Protein AF-A0A377E3L9-F1 (afdb_monomer)

Structure (mmCIF, N/CA/C/O backbone):
data_AF-A0A377E3L9-F1
#
_entry.id   AF-A0A377E3L9-F1
#
loop_
_atom_site.group_PDB
_atom_site.id
_atom_site.type_symbol
_atom_site.label_atom_id
_atom_site.label_alt_id
_atom_site.label_comp_id
_atom_site.label_asym_id
_atom_site.label_entity_id
_atom_site.label_seq_id
_atom_site.pdbx_PDB_ins_code
_atom_site.Cartn_x
_atom_site.Cartn_y
_atom_site.Cartn_z
_atom_site.occupancy
_atom_site.B_iso_or_equiv
_atom_site.auth_seq_id
_atom_site.auth_comp_id
_atom_site.auth_asym_id
_atom_site.auth_atom_id
_atom_site.pdbx_PDB_model_num
ATOM 1 N N . MET A 1 1 ? 18.366 -20.254 -15.399 1.00 35.84 1 MET A N 1
ATOM 2 C CA . MET A 1 1 ? 18.270 -19.195 -14.369 1.00 35.84 1 MET A CA 1
ATOM 3 C C . MET A 1 1 ? 19.672 -18.980 -13.821 1.00 35.84 1 MET A C 1
ATOM 5 O O . MET A 1 1 ? 20.260 -19.947 -13.353 1.00 35.84 1 MET A O 1
ATOM 9 N N . MET A 1 2 ? 20.270 -17.799 -13.996 1.00 36.31 2 MET A N 1
ATOM 10 C CA . MET A 1 2 ? 21.658 -17.574 -13.574 1.00 36.31 2 MET A CA 1
ATOM 11 C C . MET A 1 2 ? 21.748 -17.556 -12.054 1.00 36.31 2 MET A C 1
ATOM 13 O O . MET A 1 2 ? 21.141 -16.718 -11.394 1.00 36.31 2 MET A O 1
ATOM 17 N N . SER A 1 3 ? 22.501 -18.505 -11.503 1.00 38.19 3 SER A N 1
ATOM 18 C CA . SER A 1 3 ? 22.903 -18.483 -10.104 1.00 38.19 3 SER A CA 1
ATOM 19 C C . SER A 1 3 ? 23.986 -17.420 -9.948 1.00 38.19 3 SER A C 1
ATOM 21 O O . SER A 1 3 ? 25.167 -17.707 -10.140 1.00 38.19 3 SER A O 1
ATOM 23 N N . PHE A 1 4 ? 23.600 -16.184 -9.634 1.00 50.66 4 PHE A N 1
ATOM 24 C CA . PHE A 1 4 ? 24.574 -15.154 -9.283 1.00 50.66 4 PHE A CA 1
ATOM 25 C C . PHE A 1 4 ? 25.269 -15.554 -7.977 1.00 50.66 4 PHE A C 1
ATOM 27 O O . PHE A 1 4 ? 24.641 -15.661 -6.922 1.00 50.66 4 PHE A O 1
ATOM 34 N N . GLN A 1 5 ? 26.571 -15.830 -8.071 1.00 57.38 5 GLN A N 1
ATOM 35 C CA . GLN A 1 5 ? 27.429 -16.042 -6.909 1.00 57.38 5 GLN A CA 1
ATOM 36 C C . GLN A 1 5 ? 27.463 -14.774 -6.047 1.00 57.38 5 GLN A C 1
ATOM 38 O O . GLN A 1 5 ? 27.257 -13.665 -6.537 1.00 57.38 5 GLN A O 1
ATOM 43 N N . LYS A 1 6 ? 27.725 -14.938 -4.746 1.00 70.06 6 LYS A N 1
ATOM 44 C CA . LYS A 1 6 ? 27.927 -13.805 -3.836 1.00 70.06 6 LYS A CA 1
ATOM 45 C C . LYS A 1 6 ? 29.072 -12.930 -4.357 1.00 70.06 6 LYS A C 1
ATOM 47 O O . LYS A 1 6 ? 30.135 -13.445 -4.689 1.00 70.06 6 LYS A O 1
ATOM 52 N N . ILE A 1 7 ? 28.831 -11.624 -4.414 1.00 79.81 7 ILE A N 1
ATOM 53 C CA . ILE A 1 7 ? 29.784 -10.622 -4.893 1.00 79.81 7 ILE A CA 1
ATOM 54 C C . ILE A 1 7 ? 30.418 -9.950 -3.674 1.00 79.81 7 ILE A C 1
ATOM 56 O O . ILE A 1 7 ? 29.710 -9.400 -2.832 1.00 79.81 7 ILE A O 1
ATOM 60 N N . TYR A 1 8 ? 31.743 -10.005 -3.589 1.00 79.94 8 TYR A N 1
ATOM 61 C CA . TYR A 1 8 ? 32.545 -9.524 -2.462 1.00 79.94 8 TYR A CA 1
ATOM 62 C C . TYR A 1 8 ? 33.504 -8.390 -2.834 1.00 79.94 8 TYR A C 1
ATOM 64 O O . TYR A 1 8 ? 34.138 -7.823 -1.948 1.00 79.94 8 TYR A O 1
ATOM 72 N N . SER A 1 9 ? 33.636 -8.056 -4.121 1.00 82.56 9 SER A N 1
ATOM 73 C CA . SER A 1 9 ? 34.531 -6.990 -4.577 1.00 82.56 9 SER A CA 1
ATOM 74 C C . SER A 1 9 ? 33.977 -6.220 -5.782 1.00 82.56 9 SER A C 1
ATOM 76 O O . SER A 1 9 ? 33.175 -6.774 -6.548 1.00 82.56 9 SER A O 1
ATOM 78 N N . PRO A 1 10 ? 34.431 -4.969 -6.002 1.00 87.62 10 PRO A N 1
ATOM 79 C CA . PRO A 1 10 ? 34.101 -4.198 -7.202 1.00 87.62 10 PRO A CA 1
ATOM 80 C C . PRO A 1 10 ? 34.433 -4.944 -8.502 1.00 87.62 10 PRO A C 1
ATOM 82 O O . PRO A 1 10 ? 33.645 -4.923 -9.443 1.00 87.62 10 PRO A O 1
ATOM 85 N N . THR A 1 11 ? 35.545 -5.685 -8.545 1.00 86.50 11 THR A N 1
ATOM 86 C CA . THR A 1 11 ? 35.937 -6.504 -9.706 1.00 86.50 11 THR A CA 1
ATOM 87 C C . THR A 1 11 ? 34.954 -7.636 -9.988 1.00 86.50 11 THR A C 1
ATOM 89 O O . THR A 1 11 ? 34.580 -7.860 -11.138 1.00 86.50 11 THR A O 1
ATOM 92 N N . GLN A 1 12 ? 34.491 -8.344 -8.952 1.00 82.25 12 GLN A N 1
ATOM 93 C CA . GLN A 1 12 ? 33.486 -9.401 -9.116 1.00 82.25 12 GLN A CA 1
ATOM 94 C C . GLN A 1 12 ? 32.156 -8.832 -9.623 1.00 82.25 12 GLN A C 1
ATOM 96 O O . GLN A 1 12 ? 31.517 -9.434 -10.487 1.00 82.25 12 GLN A O 1
ATOM 101 N N . LEU A 1 13 ? 31.776 -7.651 -9.131 1.00 86.88 13 LEU A N 1
ATOM 102 C CA . LEU A 1 13 ? 30.584 -6.932 -9.569 1.00 86.88 13 LEU A CA 1
ATOM 103 C C . LEU A 1 13 ? 30.674 -6.527 -11.043 1.00 86.88 13 LEU A C 1
ATOM 105 O O . LEU A 1 13 ? 29.762 -6.813 -11.819 1.00 86.88 13 LEU A O 1
ATOM 109 N N . ALA A 1 14 ? 31.794 -5.920 -11.437 1.00 87.75 14 ALA A N 1
ATOM 110 C CA . ALA A 1 14 ? 32.051 -5.509 -12.810 1.00 87.75 14 ALA A CA 1
ATOM 111 C C . ALA A 1 14 ? 32.043 -6.700 -13.775 1.00 87.75 14 ALA A C 1
ATOM 113 O O . ALA A 1 14 ? 31.387 -6.643 -14.814 1.00 87.75 14 ALA A O 1
ATOM 114 N N . ASN A 1 15 ? 32.684 -7.812 -13.403 1.00 83.88 15 ASN A N 1
ATOM 115 C CA . ASN A 1 15 ? 32.686 -9.037 -14.201 1.00 83.88 15 ASN A CA 1
ATOM 116 C C . ASN A 1 15 ? 31.276 -9.622 -14.365 1.00 83.88 15 ASN A C 1
ATOM 118 O O . ASN A 1 15 ? 30.895 -9.988 -15.475 1.00 83.88 15 ASN A O 1
ATOM 122 N N . ALA A 1 16 ? 30.477 -9.668 -13.294 1.00 84.25 16 ALA A N 1
ATOM 123 C CA . ALA A 1 16 ? 29.099 -10.153 -13.363 1.00 84.25 16 ALA A CA 1
ATOM 124 C C . ALA A 1 16 ? 28.237 -9.293 -14.304 1.00 84.25 16 ALA A C 1
ATOM 126 O O . ALA A 1 16 ? 27.514 -9.821 -15.147 1.00 84.25 16 ALA A O 1
ATOM 127 N N . MET A 1 17 ? 28.351 -7.968 -14.211 1.00 89.75 17 MET A N 1
ATOM 128 C CA . MET A 1 17 ? 27.599 -7.044 -15.066 1.00 89.75 17 MET A CA 1
ATOM 129 C C . MET A 1 17 ? 28.078 -7.076 -16.524 1.00 89.75 17 MET A C 1
ATOM 131 O O . MET A 1 17 ? 27.259 -7.031 -17.442 1.00 89.75 17 MET A O 1
ATOM 135 N N . LYS A 1 18 ? 29.388 -7.231 -16.751 1.00 88.81 18 LYS A N 1
ATOM 136 C CA . LYS A 1 18 ? 29.979 -7.429 -18.081 1.00 88.81 18 LYS A CA 1
ATOM 137 C C . LYS A 1 18 ? 29.455 -8.700 -18.747 1.00 88.81 18 LYS A C 1
ATOM 139 O O . LYS A 1 18 ? 29.111 -8.663 -19.927 1.00 88.81 18 LYS A O 1
ATOM 144 N N . LEU A 1 19 ? 29.345 -9.797 -17.995 1.00 82.75 19 LEU A N 1
ATOM 145 C CA . LEU A 1 19 ? 28.779 -11.053 -18.491 1.00 82.75 19 LEU A CA 1
ATOM 146 C C . LEU A 1 19 ? 27.320 -10.882 -18.924 1.00 82.75 19 LEU A C 1
ATOM 148 O O . LEU A 1 19 ? 26.975 -11.288 -20.030 1.00 82.75 19 LEU A O 1
ATOM 152 N N . VAL A 1 20 ? 26.491 -10.220 -18.110 1.00 84.12 20 VAL A N 1
ATOM 153 C CA . VAL A 1 20 ? 25.088 -9.935 -18.466 1.00 84.12 20 VAL A CA 1
ATOM 154 C C . VAL A 1 20 ? 25.006 -9.079 -19.731 1.00 84.12 20 VAL A C 1
ATOM 156 O O . VAL A 1 20 ? 24.233 -9.386 -20.638 1.00 84.12 20 VAL A O 1
ATOM 159 N N . ARG A 1 21 ? 25.842 -8.038 -19.843 1.00 91.00 21 ARG A N 1
ATOM 160 C CA . ARG A 1 21 ? 25.909 -7.203 -21.051 1.00 91.00 21 ARG A CA 1
ATOM 161 C C . ARG A 1 21 ? 26.213 -8.042 -22.296 1.00 91.00 21 ARG A C 1
ATOM 163 O O . ARG A 1 21 ? 25.532 -7.902 -23.309 1.00 91.00 21 ARG A O 1
ATOM 170 N N . GLN A 1 22 ? 27.234 -8.897 -22.217 1.00 87.56 22 GLN A N 1
ATOM 171 C CA . GLN A 1 22 ? 27.666 -9.753 -23.325 1.00 87.56 22 GLN A CA 1
ATOM 172 C C . GLN A 1 22 ? 26.601 -10.786 -23.706 1.00 87.56 22 GLN A C 1
ATOM 174 O O . GLN A 1 22 ? 26.366 -11.001 -24.889 1.00 87.56 22 GLN A O 1
ATOM 179 N N . GLN A 1 23 ? 25.922 -11.382 -22.726 1.00 81.62 23 GLN A N 1
ATOM 180 C CA . GLN A 1 23 ? 24.845 -12.352 -22.957 1.00 81.62 23 GLN A CA 1
ATOM 181 C C . GLN A 1 23 ? 23.624 -11.726 -23.621 1.00 81.62 23 GLN A C 1
ATOM 183 O O . GLN A 1 23 ? 22.997 -12.356 -24.466 1.00 81.62 23 GLN A O 1
ATOM 188 N N . ASN A 1 24 ? 23.321 -10.474 -23.284 1.00 83.75 24 ASN A N 1
ATOM 189 C CA . ASN A 1 24 ? 22.256 -9.730 -23.942 1.00 83.75 24 ASN A CA 1
ATOM 190 C C . ASN A 1 24 ? 22.671 -9.233 -25.346 1.00 83.75 24 ASN A C 1
ATOM 192 O O . ASN A 1 24 ? 21.851 -8.629 -26.032 1.00 83.75 24 ASN A O 1
ATOM 196 N N . GLY A 1 25 ? 23.930 -9.434 -25.763 1.00 88.69 25 GLY A N 1
ATOM 197 C CA . GLY A 1 25 ? 24.450 -9.017 -27.068 1.00 88.69 25 GLY A CA 1
ATOM 198 C C . GLY A 1 25 ? 24.792 -7.528 -27.187 1.00 88.69 25 GLY A C 1
ATOM 199 O O . GLY A 1 25 ? 24.958 -7.037 -28.296 1.00 88.69 25 GLY A O 1
ATOM 200 N N . TRP A 1 26 ? 24.906 -6.796 -26.075 1.00 89.94 26 TRP A N 1
ATOM 201 C CA . TRP A 1 26 ? 25.112 -5.343 -26.098 1.00 89.94 26 TRP A CA 1
ATOM 202 C C . TRP A 1 26 ? 26.596 -5.000 -26.174 1.00 89.94 26 TRP A C 1
ATOM 204 O O . TRP A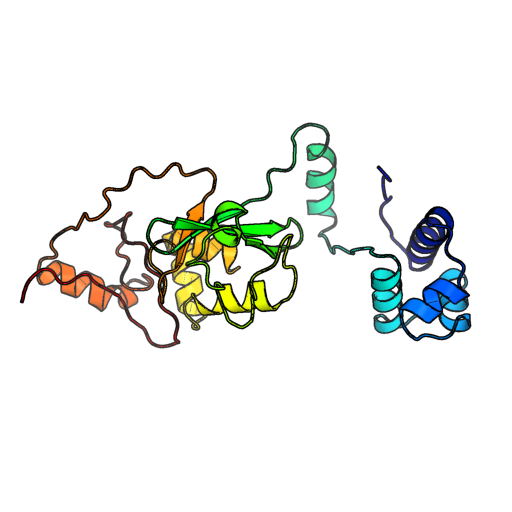 1 26 ? 27.408 -5.492 -25.386 1.00 89.94 26 TRP A O 1
ATOM 214 N N . THR A 1 27 ? 26.964 -4.065 -27.041 1.00 93.62 27 THR A N 1
ATOM 215 C CA . THR A 1 27 ? 28.278 -3.412 -27.011 1.00 93.62 27 THR A CA 1
ATOM 216 C C . THR A 1 27 ? 28.358 -2.389 -25.872 1.00 93.62 27 THR A C 1
ATOM 218 O O . THR A 1 27 ? 27.348 -1.907 -25.351 1.00 93.62 27 THR A O 1
ATOM 221 N N . GLN A 1 28 ? 29.577 -2.011 -25.471 1.00 94.06 28 GLN A N 1
ATOM 222 C CA . GLN A 1 28 ? 29.767 -0.948 -24.473 1.00 94.06 28 GLN A CA 1
ATOM 223 C C . GLN A 1 28 ? 29.187 0.394 -24.958 1.00 94.06 28 GLN A C 1
ATOM 225 O O . GLN A 1 28 ? 28.654 1.157 -24.158 1.00 94.06 28 GLN A O 1
ATOM 230 N N . SER A 1 29 ? 29.255 0.674 -26.262 1.00 93.75 29 SER A N 1
ATOM 231 C CA . SER A 1 29 ? 28.716 1.900 -26.862 1.00 93.75 29 SER A CA 1
ATOM 232 C C . SER A 1 29 ? 27.190 1.950 -26.824 1.00 93.75 29 SER A C 1
ATOM 234 O O . SER A 1 29 ? 26.622 2.979 -26.460 1.00 93.75 29 SER A O 1
ATOM 236 N N . GLU A 1 30 ? 26.517 0.846 -27.155 1.00 91.19 30 GLU A N 1
ATOM 237 C CA . GLU A 1 30 ? 25.051 0.754 -27.103 1.00 91.19 30 GLU A CA 1
ATOM 238 C C . GLU A 1 30 ? 24.535 0.909 -25.676 1.00 91.19 30 GLU A C 1
ATOM 240 O O . GLU A 1 30 ? 23.599 1.673 -25.428 1.00 91.19 30 GLU A O 1
ATOM 245 N N . LEU A 1 31 ? 25.202 0.254 -24.719 1.00 91.00 31 LEU A N 1
ATOM 246 C CA . LEU A 1 31 ? 24.849 0.373 -23.312 1.00 91.00 31 LEU A CA 1
ATOM 247 C C . LEU A 1 31 ? 25.033 1.811 -22.808 1.00 91.00 31 LEU A C 1
ATOM 249 O O . LEU A 1 31 ? 24.175 2.328 -22.098 1.00 91.00 31 LEU A O 1
ATOM 253 N N . ALA A 1 32 ? 26.118 2.478 -23.211 1.00 92.81 32 ALA A N 1
ATOM 254 C CA . ALA A 1 32 ? 26.414 3.856 -22.826 1.00 92.81 32 ALA A CA 1
ATOM 255 C C . ALA A 1 32 ? 25.385 4.845 -23.386 1.00 92.81 32 ALA A C 1
ATOM 257 O O . ALA A 1 32 ? 24.933 5.745 -22.673 1.00 92.81 32 ALA A O 1
ATOM 258 N N . LYS A 1 33 ? 24.949 4.626 -24.633 1.00 92.00 33 LYS A N 1
ATOM 259 C CA . LYS A 1 33 ? 23.931 5.442 -25.300 1.00 92.00 33 LYS A CA 1
ATOM 260 C C . LYS A 1 33 ? 22.563 5.338 -24.616 1.00 92.00 33 LYS A C 1
ATOM 262 O O . LYS A 1 33 ? 21.897 6.360 -24.484 1.00 92.00 33 LYS A O 1
ATOM 267 N N . LYS A 1 34 ? 22.173 4.153 -24.119 1.00 86.25 34 LYS A N 1
ATOM 268 C CA . LYS A 1 34 ? 20.878 3.922 -23.434 1.00 86.25 34 LYS A CA 1
ATOM 269 C C . LYS A 1 34 ? 20.686 4.803 -22.189 1.00 86.25 34 LYS A C 1
ATOM 271 O O . LYS A 1 34 ? 19.561 5.146 -21.854 1.00 86.25 34 LYS A O 1
ATOM 276 N N . ILE A 1 35 ? 21.777 5.173 -21.516 1.00 86.38 35 ILE A N 1
ATOM 277 C CA . ILE A 1 35 ? 21.776 5.930 -20.246 1.00 86.38 35 ILE A CA 1
ATOM 278 C C . ILE A 1 35 ? 22.529 7.264 -20.318 1.00 86.38 35 ILE A C 1
ATOM 280 O O . ILE A 1 35 ? 22.792 7.887 -19.287 1.00 86.38 35 ILE A O 1
ATOM 284 N N . GLY A 1 36 ? 22.885 7.713 -21.526 1.00 86.12 36 GLY A N 1
ATOM 285 C CA . GLY A 1 36 ? 23.507 9.019 -21.748 1.00 86.12 36 GLY A CA 1
ATOM 286 C C . GLY A 1 36 ? 24.866 9.199 -21.061 1.00 86.12 36 GLY A C 1
ATOM 287 O O . GLY A 1 36 ? 25.158 10.288 -20.571 1.00 86.12 36 GLY A O 1
ATOM 288 N N . ILE A 1 37 ? 25.693 8.149 -20.992 1.00 90.25 37 ILE A N 1
ATOM 289 C CA . ILE A 1 37 ? 27.079 8.239 -20.495 1.00 90.25 37 ILE A CA 1
ATOM 290 C C . ILE A 1 37 ? 28.084 7.968 -21.618 1.00 90.25 37 ILE A C 1
ATOM 292 O O . ILE A 1 37 ? 27.728 7.480 -22.688 1.00 90.25 37 ILE A O 1
ATOM 296 N N . LYS A 1 38 ? 29.362 8.296 -21.397 1.00 92.94 38 LYS A N 1
ATOM 297 C CA . LYS A 1 38 ? 30.426 8.015 -22.372 1.00 92.94 38 LYS A CA 1
ATOM 298 C C . LYS A 1 38 ? 30.744 6.515 -22.377 1.00 92.94 38 LYS A C 1
ATOM 300 O O . LYS A 1 38 ? 30.817 5.902 -21.315 1.00 92.94 38 LYS A O 1
ATOM 305 N N . GLN A 1 39 ? 31.028 5.932 -23.545 1.00 94.94 39 GLN A N 1
ATOM 306 C CA . GLN A 1 39 ? 31.475 4.530 -23.638 1.00 94.94 39 GLN A CA 1
ATOM 307 C C . GLN A 1 39 ? 32.732 4.269 -22.791 1.00 94.94 39 GLN A C 1
ATOM 309 O O . GLN A 1 39 ? 32.818 3.237 -22.126 1.00 94.94 39 GLN A O 1
ATOM 314 N N . ALA A 1 40 ? 33.648 5.242 -22.726 1.00 93.31 40 ALA A N 1
ATOM 315 C CA . ALA A 1 40 ? 34.832 5.183 -21.871 1.00 93.31 40 ALA A CA 1
ATOM 316 C C . ALA A 1 40 ? 34.488 4.956 -20.387 1.00 93.31 40 ALA A C 1
ATOM 318 O O . ALA A 1 40 ? 35.223 4.269 -19.688 1.00 93.31 40 ALA A O 1
ATOM 319 N N . THR A 1 41 ? 33.348 5.470 -19.911 1.00 92.12 41 THR A N 1
ATOM 320 C CA . THR A 1 41 ? 32.872 5.266 -18.537 1.00 92.12 41 THR A CA 1
ATOM 321 C C . THR A 1 41 ? 32.494 3.806 -18.278 1.00 92.12 41 THR A C 1
ATOM 323 O O . THR A 1 41 ? 32.818 3.273 -17.221 1.00 92.12 41 THR A O 1
ATOM 326 N N . ILE A 1 42 ? 31.867 3.136 -19.251 1.00 93.38 42 ILE A N 1
ATOM 327 C CA . ILE A 1 42 ? 31.533 1.706 -19.152 1.00 93.38 42 ILE A CA 1
ATOM 328 C C . ILE A 1 42 ? 32.794 0.853 -19.237 1.00 93.38 42 ILE A C 1
ATOM 330 O O . ILE A 1 42 ? 32.973 -0.050 -18.428 1.00 93.38 42 ILE A O 1
ATOM 334 N N . SER A 1 43 ? 33.699 1.174 -20.164 1.00 94.44 43 SER A N 1
ATOM 335 C CA . SER A 1 43 ? 34.991 0.491 -20.260 1.00 94.44 43 SER A CA 1
ATOM 336 C C . SER A 1 43 ? 35.803 0.623 -18.967 1.00 94.44 43 SER A C 1
ATOM 338 O O . SER A 1 43 ? 36.373 -0.358 -18.492 1.00 94.44 43 SER A O 1
ATOM 340 N N . ASN A 1 44 ? 35.815 1.810 -18.353 1.00 92.94 44 ASN A N 1
ATOM 341 C CA . ASN A 1 44 ? 36.509 2.023 -17.089 1.00 92.94 44 ASN A CA 1
ATOM 342 C C . ASN A 1 44 ? 35.871 1.229 -15.945 1.00 92.94 44 ASN A C 1
ATOM 344 O O . ASN A 1 44 ? 36.596 0.604 -15.186 1.00 92.94 44 ASN A O 1
ATOM 348 N N . PHE A 1 45 ? 34.540 1.189 -15.849 1.00 93.88 45 PHE A N 1
ATOM 349 C CA . PHE A 1 45 ? 33.864 0.335 -14.870 1.00 93.88 45 PHE A CA 1
ATOM 350 C C . PHE A 1 45 ? 34.205 -1.151 -15.071 1.00 93.88 45 PHE A C 1
ATOM 352 O O . PHE A 1 45 ? 34.482 -1.852 -14.105 1.00 93.88 45 PHE A O 1
ATOM 359 N N . GLU A 1 46 ? 34.224 -1.636 -16.315 1.00 91.12 46 GLU A N 1
ATOM 360 C CA . GLU A 1 46 ? 34.484 -3.050 -16.613 1.00 91.12 46 GLU A CA 1
ATOM 361 C C . GLU A 1 46 ? 35.928 -3.495 -16.366 1.00 91.12 46 GLU A C 1
ATOM 363 O O . GLU A 1 46 ? 36.149 -4.679 -16.121 1.00 91.12 46 GLU A O 1
ATOM 368 N N . ASN A 1 47 ? 36.899 -2.584 -16.461 1.00 90.31 47 ASN A N 1
ATOM 369 C CA . ASN A 1 47 ? 38.320 -2.918 -16.341 1.00 90.31 47 ASN A CA 1
ATOM 370 C C . ASN A 1 47 ? 38.949 -2.424 -15.025 1.00 90.31 47 ASN A C 1
ATOM 372 O O . ASN A 1 47 ? 39.823 -3.097 -14.494 1.00 90.31 47 ASN A O 1
ATOM 376 N N . ASN A 1 48 ? 38.493 -1.287 -14.485 1.00 92.44 48 ASN A N 1
ATOM 377 C CA . ASN A 1 48 ? 39.029 -0.619 -13.289 1.00 92.44 48 ASN A CA 1
ATOM 378 C C . ASN A 1 48 ? 37.893 -0.092 -12.371 1.00 92.44 48 ASN A C 1
ATOM 380 O O . ASN A 1 48 ? 37.718 1.124 -12.218 1.00 92.44 48 ASN A O 1
ATOM 384 N N . PRO A 1 49 ? 37.086 -0.978 -11.759 1.00 91.50 49 PRO A N 1
ATOM 385 C CA . PRO A 1 49 ? 35.860 -0.581 -11.065 1.00 91.50 49 PRO A CA 1
ATOM 386 C C . PRO A 1 49 ? 36.064 0.174 -9.746 1.00 91.50 49 PRO A C 1
ATOM 388 O O . PRO A 1 49 ? 35.120 0.832 -9.309 1.00 91.50 49 PRO A O 1
ATOM 391 N N . ASP A 1 50 ? 37.247 0.116 -9.128 1.00 90.88 50 ASP A N 1
ATOM 392 C CA . ASP A 1 50 ? 37.484 0.562 -7.742 1.00 90.88 50 ASP A CA 1
ATOM 393 C C . ASP A 1 50 ? 37.129 2.032 -7.479 1.00 90.88 50 ASP A C 1
ATOM 395 O O . ASP A 1 50 ? 36.673 2.376 -6.393 1.00 90.88 50 ASP A O 1
ATOM 399 N N . ASN A 1 51 ? 37.265 2.890 -8.494 1.00 88.38 51 ASN A N 1
ATOM 400 C CA . ASN A 1 51 ? 36.981 4.326 -8.392 1.00 88.38 51 ASN A CA 1
ATOM 401 C C . ASN A 1 51 ? 35.649 4.732 -9.051 1.00 88.38 51 ASN A C 1
ATOM 403 O O . ASN A 1 51 ? 35.412 5.912 -9.321 1.00 88.38 51 ASN A O 1
ATOM 407 N N . THR A 1 52 ? 34.773 3.774 -9.367 1.00 91.38 52 THR A N 1
ATOM 408 C CA . THR A 1 52 ? 33.488 4.080 -10.009 1.00 91.38 52 THR A CA 1
ATOM 409 C C . THR A 1 52 ? 32.516 4.707 -9.015 1.00 91.38 52 THR A C 1
ATOM 411 O O . THR A 1 52 ? 32.263 4.170 -7.940 1.00 91.38 52 THR A O 1
ATOM 414 N N . THR A 1 53 ? 31.901 5.829 -9.394 1.00 91.94 53 THR A N 1
ATOM 415 C CA . THR A 1 53 ? 30.872 6.462 -8.561 1.00 91.94 53 THR A CA 1
ATOM 416 C C . THR A 1 53 ? 29.610 5.600 -8.488 1.00 91.94 53 THR A C 1
ATOM 418 O O . THR A 1 53 ? 29.189 5.014 -9.488 1.00 91.94 53 THR A O 1
ATOM 421 N N . LEU A 1 54 ? 28.940 5.587 -7.329 1.00 90.81 54 LEU A N 1
ATOM 422 C CA . LEU A 1 54 ? 27.665 4.876 -7.155 1.00 90.81 54 LEU A CA 1
ATOM 423 C C . LEU A 1 54 ? 26.618 5.304 -8.193 1.00 90.81 54 LEU A C 1
ATOM 425 O O . LEU A 1 54 ? 25.886 4.467 -8.712 1.00 90.81 54 LEU A O 1
ATOM 429 N N . THR A 1 55 ? 26.594 6.585 -8.566 1.00 89.81 55 THR A N 1
ATOM 430 C CA . THR A 1 55 ? 25.721 7.105 -9.628 1.00 89.81 55 THR A CA 1
ATOM 431 C C . THR A 1 55 ? 25.954 6.397 -10.959 1.00 89.81 55 THR A C 1
ATOM 433 O O . THR A 1 55 ? 25.003 6.008 -11.632 1.00 89.81 55 THR A O 1
ATOM 436 N N . THR A 1 56 ? 27.216 6.217 -11.351 1.00 91.38 56 THR A N 1
ATOM 437 C CA . THR A 1 56 ? 27.573 5.513 -12.589 1.00 91.38 56 THR A CA 1
ATOM 438 C C . THR A 1 56 ? 27.175 4.047 -12.500 1.00 91.38 56 THR A C 1
ATOM 440 O O . THR A 1 56 ? 26.556 3.523 -13.421 1.00 91.38 56 THR A O 1
ATOM 443 N N . PHE A 1 57 ? 27.459 3.411 -11.366 1.00 93.25 57 PHE A N 1
ATOM 444 C CA . PHE A 1 57 ? 27.077 2.030 -11.107 1.00 93.25 57 PHE A CA 1
ATOM 445 C C . PHE A 1 57 ? 25.560 1.802 -11.243 1.00 93.25 57 PHE A C 1
ATOM 447 O O . PHE A 1 57 ? 25.143 0.925 -12.000 1.00 93.25 57 PHE A O 1
ATOM 454 N N . PHE A 1 58 ? 24.725 2.623 -10.597 1.00 91.38 58 PHE A N 1
ATOM 455 C CA . PHE A 1 58 ? 23.266 2.495 -10.688 1.00 91.38 58 PHE A CA 1
ATOM 456 C C . PHE A 1 58 ? 22.726 2.768 -12.092 1.00 91.38 58 PHE A C 1
ATOM 458 O O . PHE A 1 58 ? 21.796 2.091 -12.525 1.00 91.38 58 PHE A O 1
ATOM 465 N N . LYS A 1 59 ? 23.334 3.695 -12.843 1.00 89.31 59 LYS A N 1
ATOM 466 C CA . LYS A 1 59 ? 22.982 3.896 -14.254 1.00 89.31 59 LYS A CA 1
ATOM 467 C C . LYS A 1 59 ? 23.268 2.642 -15.084 1.00 89.31 59 LYS A C 1
ATOM 469 O O . LYS A 1 59 ? 22.428 2.250 -15.886 1.00 89.31 59 LYS A O 1
ATOM 474 N N . ILE A 1 60 ? 24.415 1.988 -14.880 1.00 90.88 60 ILE A N 1
ATOM 475 C CA . ILE A 1 60 ? 24.760 0.749 -15.597 1.00 90.88 60 ILE A CA 1
ATOM 476 C C . ILE A 1 60 ? 23.830 -0.405 -15.178 1.00 90.88 60 ILE A C 1
ATOM 478 O O . ILE A 1 60 ? 23.397 -1.180 -16.027 1.00 90.88 60 ILE A O 1
ATOM 482 N N . LEU A 1 61 ? 23.461 -0.511 -13.896 1.00 90.75 61 LEU A N 1
ATOM 483 C CA . LEU A 1 61 ? 22.436 -1.466 -13.452 1.00 90.75 61 LEU A CA 1
ATOM 484 C C . LEU A 1 61 ? 21.104 -1.242 -14.180 1.00 90.75 61 LEU A C 1
ATOM 486 O O . LEU A 1 61 ? 20.528 -2.190 -14.707 1.00 90.75 61 LEU A O 1
ATOM 490 N N . GLN A 1 62 ? 20.649 0.011 -14.256 1.00 84.44 62 GLN A N 1
ATOM 491 C CA . GLN A 1 62 ? 19.405 0.377 -14.929 1.00 84.44 62 GLN A CA 1
ATOM 492 C C . GLN A 1 62 ? 19.444 0.055 -16.429 1.00 84.44 62 GLN A C 1
ATOM 494 O O . GLN A 1 62 ? 18.467 -0.463 -16.966 1.00 84.44 62 GLN A O 1
ATOM 499 N N . SER A 1 63 ? 20.560 0.325 -17.117 1.00 86.19 63 SER A N 1
ATOM 500 C CA . SER A 1 63 ? 20.674 0.043 -18.553 1.00 86.19 63 SER A CA 1
ATOM 501 C C . SER A 1 63 ? 20.648 -1.452 -18.867 1.00 86.19 63 SER A C 1
ATOM 503 O O . SER A 1 63 ? 20.095 -1.843 -19.900 1.00 86.19 63 SER A O 1
ATOM 505 N N . LEU A 1 64 ? 21.194 -2.266 -17.961 1.00 86.06 64 LEU A N 1
ATOM 506 C CA . LEU A 1 64 ? 21.185 -3.726 -18.021 1.00 86.06 64 LEU A CA 1
ATOM 507 C C . LEU A 1 64 ? 19.901 -4.363 -17.475 1.00 86.06 64 LEU A C 1
ATOM 509 O O . LEU A 1 64 ? 19.806 -5.587 -17.482 1.00 86.06 64 LEU A O 1
ATOM 513 N N . GLU A 1 65 ? 18.940 -3.563 -17.001 1.00 83.06 65 GLU A N 1
ATOM 514 C CA . GLU A 1 65 ? 17.699 -4.045 -16.371 1.00 83.06 65 GLU A CA 1
ATOM 515 C C . GLU A 1 65 ? 17.974 -4.980 -15.176 1.00 83.06 65 GLU A C 1
ATOM 517 O O . GLU A 1 65 ? 17.226 -5.910 -14.877 1.00 83.06 65 GLU A O 1
ATOM 522 N N . LEU A 1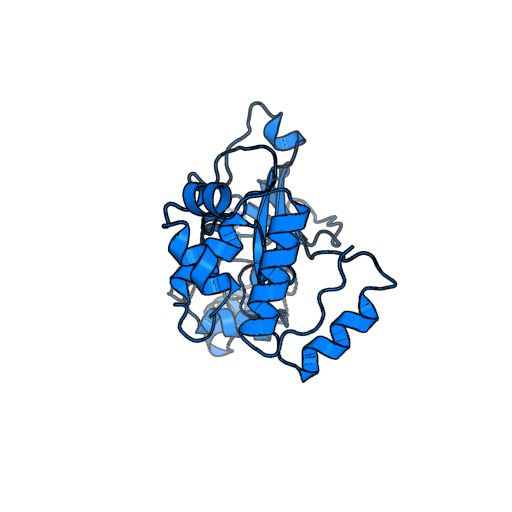 66 ? 19.075 -4.713 -14.466 1.00 81.56 66 LEU A N 1
ATOM 523 C CA . LEU A 1 66 ? 19.501 -5.447 -13.282 1.00 81.56 66 LEU A CA 1
ATOM 524 C C . LEU A 1 66 ? 19.046 -4.733 -12.008 1.00 81.56 66 LEU A C 1
ATOM 526 O O . LEU A 1 66 ? 19.175 -3.519 -11.861 1.00 81.56 66 LEU A O 1
ATOM 530 N N . SER A 1 67 ? 18.584 -5.515 -11.035 1.00 75.94 67 SER A N 1
ATOM 531 C CA . SER A 1 67 ? 18.260 -5.038 -9.689 1.00 75.94 67 SER A CA 1
ATOM 532 C C . SER A 1 67 ? 19.294 -5.523 -8.675 1.00 75.94 6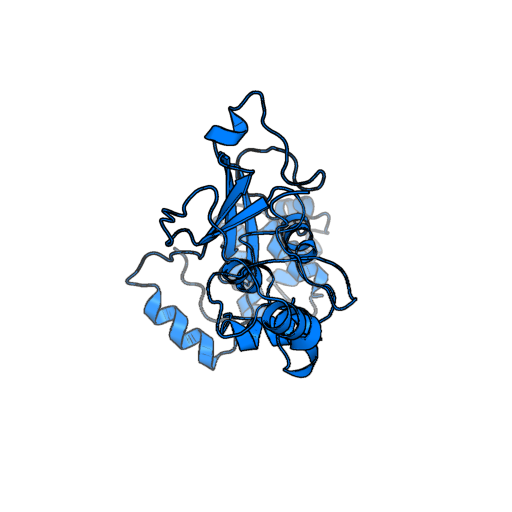7 SER A C 1
ATOM 534 O O . SER A 1 67 ? 19.653 -6.701 -8.680 1.00 75.94 67 SER A O 1
ATOM 536 N N . MET A 1 68 ? 19.709 -4.654 -7.753 1.00 80.25 68 MET A N 1
ATOM 537 C CA . MET A 1 68 ? 20.546 -5.025 -6.609 1.00 80.25 68 MET A CA 1
ATOM 538 C C . MET A 1 68 ? 19.703 -5.077 -5.332 1.00 80.25 68 MET A C 1
ATOM 540 O O . MET A 1 68 ? 18.821 -4.249 -5.126 1.00 80.25 68 MET A O 1
ATOM 544 N N . THR A 1 69 ? 19.975 -6.044 -4.456 1.00 71.81 69 THR A N 1
ATOM 545 C CA . THR A 1 69 ? 19.386 -6.115 -3.110 1.00 71.81 69 THR A CA 1
ATOM 546 C C . THR A 1 69 ? 20.507 -6.199 -2.083 1.00 71.81 69 THR A C 1
ATOM 548 O O . THR A 1 69 ? 21.404 -7.027 -2.223 1.00 71.81 69 THR A O 1
ATOM 551 N N . LEU A 1 70 ? 20.445 -5.369 -1.042 1.00 75.06 70 LEU A N 1
ATOM 552 C CA . LEU A 1 70 ? 21.333 -5.475 0.112 1.00 75.06 70 LEU A CA 1
ATOM 553 C C . LEU A 1 70 ? 20.682 -6.389 1.150 1.00 75.06 70 LEU A C 1
ATOM 555 O O . LEU A 1 70 ? 19.530 -6.187 1.533 1.00 75.06 70 LEU A O 1
ATOM 559 N N . CYS A 1 71 ? 21.409 -7.413 1.590 1.00 59.66 71 CYS A N 1
ATOM 560 C CA . CYS A 1 71 ? 20.945 -8.336 2.616 1.00 59.66 71 CYS A CA 1
ATOM 561 C C . CYS A 1 71 ? 21.993 -8.506 3.714 1.00 59.66 71 CYS A C 1
ATOM 563 O O . CYS A 1 71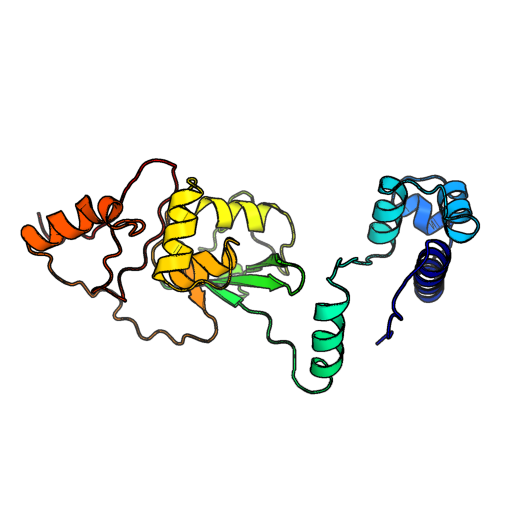 ? 23.195 -8.516 3.457 1.00 59.66 71 CYS A O 1
ATOM 565 N N . ASP A 1 72 ? 21.518 -8.706 4.941 1.00 70.38 72 ASP A N 1
ATOM 566 C CA . ASP A 1 72 ? 22.350 -9.223 6.023 1.00 70.38 72 ASP A CA 1
ATOM 567 C C . ASP A 1 72 ? 22.864 -10.618 5.626 1.00 70.38 72 ASP A C 1
ATOM 569 O O . ASP A 1 72 ? 22.072 -11.527 5.344 1.00 70.38 72 ASP A O 1
ATOM 573 N N . ALA A 1 73 ? 24.190 -10.791 5.601 1.00 59.91 73 ALA A N 1
ATOM 574 C CA . ALA A 1 73 ? 24.851 -12.022 5.172 1.00 59.91 73 ALA A CA 1
ATOM 575 C C . ALA A 1 73 ? 24.382 -13.265 5.955 1.00 59.91 73 ALA A C 1
ATOM 577 O O . ALA A 1 73 ? 24.310 -14.355 5.377 1.00 59.91 73 ALA A O 1
ATOM 578 N N . LYS A 1 74 ? 24.004 -13.105 7.233 1.00 56.91 74 LYS A N 1
ATOM 579 C CA . LYS A 1 74 ? 23.481 -14.184 8.085 1.00 56.91 74 LYS A CA 1
ATOM 580 C C . LYS A 1 74 ? 22.028 -14.530 7.738 1.00 56.91 74 LYS A C 1
ATOM 582 O O . LYS A 1 74 ? 21.664 -15.701 7.746 1.00 56.91 74 LYS A O 1
ATOM 587 N N . LYS A 1 75 ? 21.207 -13.543 7.353 1.00 56.59 75 LYS A N 1
ATOM 588 C CA . LYS A 1 75 ? 19.804 -13.757 6.928 1.00 56.59 75 LYS A CA 1
ATOM 589 C C . LYS A 1 75 ? 19.684 -14.258 5.480 1.00 56.59 75 LYS A C 1
ATOM 591 O O . LYS A 1 75 ? 18.727 -14.956 5.152 1.00 56.59 75 LYS A O 1
ATOM 596 N N . CYS A 1 76 ? 20.652 -13.943 4.616 1.00 48.47 76 CYS A N 1
ATOM 597 C CA . CYS A 1 76 ? 20.618 -14.281 3.187 1.00 48.47 76 CYS A CA 1
ATOM 598 C C . CYS A 1 76 ? 20.785 -15.797 2.920 1.00 48.47 76 CYS A C 1
ATOM 600 O O . CYS A 1 76 ? 20.127 -16.349 2.038 1.00 48.47 76 CYS A O 1
ATOM 602 N N . LEU A 1 77 ? 21.584 -16.502 3.733 1.00 44.81 77 LEU A N 1
ATOM 603 C CA . LEU A 1 77 ? 21.778 -17.962 3.647 1.00 44.81 77 LEU A CA 1
ATOM 604 C C . LEU A 1 77 ? 20.491 -18.764 3.923 1.00 44.81 77 LEU A C 1
ATOM 606 O O . LEU A 1 77 ? 20.261 -19.791 3.289 1.00 44.81 77 LEU A O 1
ATOM 610 N N . ALA A 1 78 ? 19.609 -18.264 4.792 1.00 42.59 78 ALA A N 1
ATOM 611 C CA . ALA A 1 78 ? 18.324 -18.904 5.082 1.00 42.59 78 ALA A CA 1
ATOM 612 C C . ALA A 1 78 ? 17.300 -18.779 3.931 1.00 42.59 78 ALA A C 1
ATOM 614 O O . ALA A 1 78 ? 16.340 -19.549 3.875 1.00 42.59 78 ALA A O 1
ATOM 615 N N . ARG A 1 79 ? 17.495 -17.830 2.998 1.00 42.25 79 ARG A N 1
ATOM 616 C CA . ARG A 1 79 ? 16.609 -17.603 1.837 1.00 42.25 79 ARG A CA 1
ATOM 617 C C . ARG A 1 79 ? 16.982 -18.452 0.618 1.00 42.25 79 ARG A C 1
ATOM 619 O O . ARG A 1 79 ? 16.074 -18.935 -0.049 1.00 42.25 79 ARG A O 1
ATOM 626 N N . ILE A 1 80 ? 18.272 -18.698 0.368 1.00 43.69 80 ILE A N 1
ATOM 627 C CA . ILE A 1 80 ? 18.747 -19.437 -0.824 1.00 43.69 80 ILE A CA 1
ATOM 628 C C . ILE A 1 80 ? 18.329 -20.920 -0.792 1.00 43.69 80 ILE A C 1
ATOM 630 O O . ILE A 1 80 ? 17.958 -21.484 -1.819 1.00 43.69 80 ILE A O 1
ATOM 634 N N . ASN A 1 81 ? 18.289 -21.545 0.389 1.00 36.97 81 ASN A N 1
ATOM 635 C CA . ASN A 1 81 ? 17.894 -22.955 0.516 1.00 36.97 81 ASN A CA 1
ATOM 636 C C . ASN A 1 81 ? 16.367 -23.184 0.500 1.00 36.97 81 ASN A C 1
ATOM 638 O O . ASN A 1 81 ? 15.928 -24.322 0.364 1.00 36.97 81 ASN A O 1
ATOM 642 N N . ARG A 1 82 ? 15.540 -22.130 0.610 1.00 40.50 82 ARG A N 1
ATOM 643 C CA . ARG A 1 82 ? 14.066 -22.239 0.544 1.00 40.50 82 ARG A CA 1
ATOM 644 C C . ARG A 1 82 ? 13.500 -22.079 -0.870 1.00 40.50 82 ARG A C 1
ATOM 646 O O . ARG A 1 82 ? 12.393 -22.537 -1.131 1.00 40.50 82 ARG A O 1
ATOM 653 N N . THR A 1 83 ? 14.256 -21.489 -1.794 1.00 39.56 83 THR A N 1
ATOM 654 C CA . THR A 1 83 ? 13.810 -21.197 -3.169 1.00 39.56 83 THR A CA 1
ATOM 655 C C . THR A 1 83 ? 13.769 -22.402 -4.115 1.00 39.56 83 THR A C 1
ATOM 657 O O . THR A 1 83 ? 13.303 -22.258 -5.238 1.00 39.56 83 THR A O 1
ATOM 660 N N . ALA A 1 84 ? 14.200 -23.594 -3.689 1.00 39.16 84 ALA A N 1
ATOM 661 C CA . ALA A 1 84 ? 14.187 -24.786 -4.544 1.00 39.16 84 ALA A CA 1
ATOM 662 C C . ALA A 1 84 ? 12.877 -25.604 -4.498 1.00 39.16 84 ALA A C 1
ATOM 664 O O . ALA A 1 84 ? 12.737 -26.533 -5.289 1.00 39.16 84 ALA A O 1
ATOM 665 N N . LYS A 1 85 ? 11.925 -25.314 -3.591 1.00 33.50 85 LYS A N 1
ATOM 666 C CA . LYS A 1 85 ? 10.747 -26.192 -3.393 1.00 33.50 85 LYS A CA 1
ATOM 667 C C . LYS A 1 85 ? 9.379 -25.540 -3.163 1.00 33.50 85 LYS A C 1
ATOM 669 O O . LYS A 1 85 ? 8.428 -26.269 -2.907 1.00 33.50 85 LYS A O 1
ATOM 674 N N . SER A 1 86 ? 9.212 -24.227 -3.297 1.00 34.69 86 SER A N 1
ATOM 675 C CA . SER A 1 86 ? 7.859 -23.654 -3.312 1.00 34.69 86 SER A CA 1
ATOM 676 C C . SER A 1 86 ? 7.828 -22.379 -4.140 1.00 34.69 86 SER A C 1
ATOM 678 O O . SER A 1 86 ? 8.697 -21.522 -3.971 1.00 34.69 86 SER A O 1
ATOM 680 N N . GLY A 1 87 ? 6.870 -22.277 -5.066 1.00 37.56 87 GLY A N 1
ATOM 681 C CA . GLY A 1 87 ? 6.637 -21.064 -5.843 1.00 37.56 87 GLY A CA 1
ATOM 682 C C . GLY A 1 87 ? 6.524 -19.871 -4.900 1.00 37.56 87 GLY A C 1
ATOM 683 O O . GLY A 1 87 ? 5.825 -19.937 -3.891 1.00 37.56 87 GLY A O 1
ATOM 684 N N . VAL A 1 88 ? 7.271 -18.804 -5.176 1.00 42.59 88 VAL A N 1
ATOM 685 C CA . VAL A 1 88 ? 7.256 -17.606 -4.334 1.00 42.59 88 VAL A CA 1
ATOM 686 C C . VAL A 1 88 ? 5.878 -16.961 -4.465 1.00 42.59 88 VAL A C 1
ATOM 688 O O . VAL A 1 88 ? 5.621 -16.226 -5.415 1.00 42.59 88 VAL A O 1
ATOM 691 N N . VAL A 1 89 ? 4.990 -17.252 -3.515 1.00 54.91 89 VAL A N 1
ATOM 692 C CA . VAL A 1 89 ? 3.739 -16.517 -3.337 1.00 54.91 89 VAL A CA 1
ATOM 693 C C . VAL A 1 89 ? 4.133 -15.131 -2.843 1.00 54.91 89 VAL A C 1
ATOM 695 O O . VAL A 1 89 ? 4.585 -14.957 -1.710 1.00 54.91 89 VAL A O 1
ATOM 698 N N . MET A 1 90 ? 4.068 -14.148 -3.738 1.00 69.88 90 MET A N 1
ATOM 699 C CA . MET A 1 90 ? 4.240 -12.752 -3.356 1.00 69.88 90 MET A CA 1
ATOM 700 C C . MET A 1 90 ? 2.967 -12.305 -2.639 1.00 69.88 90 MET A C 1
ATOM 702 O O . MET A 1 90 ? 1.883 -12.542 -3.170 1.00 69.88 90 MET A O 1
ATOM 706 N N . PRO A 1 91 ? 3.069 -11.682 -1.454 1.00 83.94 91 PRO A N 1
ATOM 707 C CA . PRO A 1 91 ? 1.893 -11.245 -0.725 1.00 83.94 91 PRO A CA 1
ATOM 708 C C . PRO A 1 91 ? 1.169 -10.153 -1.517 1.00 83.94 91 PRO A C 1
ATOM 710 O O . PRO A 1 91 ? 1.787 -9.190 -1.993 1.00 83.94 91 PRO A O 1
ATOM 713 N N . LYS A 1 92 ? -0.146 -10.322 -1.642 1.00 93.56 92 LYS A N 1
ATOM 714 C CA . LYS A 1 92 ? -1.032 -9.451 -2.406 1.00 93.56 92 LYS A CA 1
ATOM 715 C C . LYS A 1 92 ? -2.203 -8.978 -1.558 1.00 93.56 92 LYS A C 1
ATOM 717 O O . LYS A 1 92 ? -2.755 -9.741 -0.770 1.00 93.56 92 LYS A O 1
ATOM 722 N N . LEU A 1 93 ? -2.593 -7.734 -1.797 1.00 94.62 93 LEU A N 1
ATOM 723 C CA . LEU A 1 93 ? -3.853 -7.159 -1.357 1.00 94.62 93 LEU A CA 1
ATOM 724 C C . LEU A 1 93 ? -4.717 -6.910 -2.586 1.00 94.62 93 LEU A C 1
ATOM 726 O O . LEU A 1 93 ? -4.351 -6.132 -3.470 1.00 94.62 93 LEU A O 1
ATOM 730 N N . VAL A 1 94 ? -5.867 -7.569 -2.636 1.00 95.50 94 VAL A N 1
ATOM 731 C CA . VAL A 1 94 ? -6.897 -7.304 -3.631 1.00 95.50 94 VAL A CA 1
ATOM 732 C C . VAL A 1 94 ? -7.528 -5.960 -3.301 1.00 95.50 94 VAL A C 1
ATOM 734 O O . VAL A 1 94 ? -7.949 -5.706 -2.172 1.00 95.50 94 VAL A O 1
ATOM 737 N N . THR A 1 95 ? -7.564 -5.083 -4.296 1.00 95.62 95 THR A N 1
ATOM 738 C CA . THR A 1 95 ? -8.107 -3.737 -4.176 1.00 95.62 95 THR A CA 1
ATOM 739 C C . THR A 1 95 ? -9.490 -3.688 -4.793 1.00 95.62 95 THR A C 1
ATOM 741 O O . THR A 1 95 ? -9.672 -3.948 -5.987 1.00 95.62 95 THR A O 1
ATOM 744 N N . TRP A 1 96 ? -10.453 -3.313 -3.969 1.00 92.69 96 TRP A N 1
ATOM 745 C CA . TRP A 1 96 ? -11.854 -3.172 -4.311 1.00 92.69 96 TRP A CA 1
ATOM 746 C C . TRP A 1 96 ? -12.249 -1.705 -4.287 1.00 92.69 96 TRP A C 1
ATOM 748 O O . TRP A 1 96 ? -11.685 -0.902 -3.542 1.00 92.69 96 TRP A O 1
ATOM 758 N N . MET A 1 97 ? -13.229 -1.368 -5.116 1.00 90.62 97 MET A N 1
ATOM 759 C CA . MET A 1 97 ? -13.928 -0.100 -5.042 1.00 90.62 97 MET A CA 1
ATOM 760 C C . MET A 1 97 ? -15.420 -0.360 -4.982 1.00 90.62 97 MET A C 1
ATOM 762 O O . MET A 1 97 ? -16.015 -0.832 -5.955 1.00 90.62 97 MET A O 1
ATOM 766 N N . ASN A 1 98 ? -16.008 -0.094 -3.814 1.00 83.88 98 ASN A N 1
ATOM 767 C CA . ASN A 1 98 ? -17.292 -0.676 -3.429 1.00 83.88 98 ASN A CA 1
ATOM 768 C C . ASN A 1 98 ? -17.232 -2.210 -3.601 1.00 83.88 98 ASN A C 1
ATOM 770 O O . ASN A 1 98 ? -16.378 -2.868 -3.017 1.00 83.88 98 ASN A O 1
ATOM 774 N N . ASN A 1 99 ? -18.071 -2.781 -4.468 1.00 84.00 99 ASN A N 1
ATOM 775 C CA . ASN A 1 99 ? -18.143 -4.221 -4.728 1.00 84.00 99 ASN A CA 1
ATOM 776 C C . ASN A 1 99 ? -17.450 -4.653 -6.035 1.00 84.00 99 ASN A C 1
ATOM 778 O O . ASN A 1 99 ? -17.674 -5.765 -6.507 1.00 84.00 99 ASN A O 1
ATOM 782 N N . GLN A 1 100 ? -16.644 -3.787 -6.659 1.00 90.31 100 GLN A N 1
ATOM 783 C CA . GLN A 1 100 ? -15.946 -4.100 -7.910 1.00 90.31 100 GLN A CA 1
ATOM 784 C C . GLN A 1 100 ? -14.443 -4.251 -7.682 1.00 90.31 100 GLN A C 1
ATOM 786 O O . GLN A 1 100 ? -13.805 -3.378 -7.093 1.00 90.31 100 GLN A O 1
ATOM 791 N N . ARG A 1 101 ? -13.867 -5.355 -8.170 1.00 93.69 101 ARG A N 1
ATOM 792 C CA . ARG A 1 101 ? -12.422 -5.587 -8.124 1.00 93.69 101 ARG A CA 1
ATOM 793 C C . ARG A 1 101 ? -11.727 -4.631 -9.087 1.00 93.69 101 ARG A C 1
ATOM 795 O O . ARG A 1 101 ? -11.956 -4.683 -10.291 1.00 93.69 101 ARG A O 1
ATOM 802 N N . VAL A 1 102 ? -10.874 -3.767 -8.548 1.00 96.25 102 VAL A N 1
ATOM 803 C CA . VAL A 1 102 ? -10.125 -2.760 -9.314 1.00 96.25 102 VAL A CA 1
ATOM 804 C C . VAL A 1 102 ? -8.761 -3.287 -9.725 1.00 96.25 102 VAL A C 1
ATOM 806 O O . VAL A 1 102 ? -8.287 -2.994 -10.823 1.00 96.25 102 VAL A O 1
ATOM 809 N N . GLY A 1 103 ? -8.110 -4.057 -8.858 1.00 96.56 103 GLY A N 1
ATOM 810 C CA . GLY A 1 103 ? -6.749 -4.517 -9.090 1.00 96.56 103 GLY A CA 1
ATOM 811 C C . GLY A 1 103 ? -6.132 -5.199 -7.884 1.00 96.56 103 GLY A C 1
ATOM 812 O O . GLY A 1 103 ? -6.830 -5.645 -6.976 1.00 96.56 103 GLY A O 1
ATOM 813 N N . GLU A 1 104 ? -4.809 -5.283 -7.898 1.00 96.88 104 GLU A N 1
ATOM 814 C CA . GLU A 1 104 ? -4.009 -5.923 -6.860 1.00 96.88 104 GLU A CA 1
ATOM 815 C C . GLU A 1 104 ? -2.780 -5.071 -6.548 1.00 96.88 104 GLU A C 1
ATOM 817 O O . GLU A 1 104 ? -2.003 -4.724 -7.444 1.00 96.88 104 GLU A O 1
ATOM 822 N N . LEU A 1 105 ? -2.583 -4.780 -5.265 1.00 97.12 105 LEU A N 1
ATOM 823 C CA . LEU A 1 105 ? -1.334 -4.272 -4.715 1.00 97.12 105 LEU A CA 1
ATOM 824 C C . LEU A 1 105 ? -0.462 -5.465 -4.316 1.00 97.12 105 LEU A C 1
ATOM 826 O O . LEU A 1 105 ? -0.889 -6.324 -3.553 1.00 97.12 105 LEU A O 1
ATOM 830 N N . THR A 1 106 ? 0.776 -5.511 -4.795 1.00 93.06 106 THR A N 1
ATOM 831 C CA . THR A 1 106 ? 1.753 -6.552 -4.457 1.00 93.06 106 THR A CA 1
ATOM 832 C C . THR A 1 106 ? 2.943 -5.934 -3.739 1.00 93.06 106 THR A C 1
ATOM 834 O O . THR A 1 106 ? 3.485 -4.917 -4.180 1.00 93.06 106 THR A O 1
ATOM 837 N N . LYS A 1 107 ? 3.394 -6.581 -2.662 1.00 88.00 107 LYS A N 1
ATOM 838 C CA . LYS A 1 107 ? 4.675 -6.268 -2.025 1.00 88.00 107 LYS A CA 1
ATOM 839 C C . LYS A 1 107 ? 5.730 -7.271 -2.475 1.00 88.00 107 LYS A C 1
ATOM 841 O O . LYS A 1 107 ? 5.659 -8.463 -2.178 1.00 88.00 107 LYS A O 1
ATOM 846 N N . LEU A 1 108 ? 6.734 -6.774 -3.188 1.00 81.38 108 LEU A N 1
ATOM 847 C CA . LEU A 1 108 ? 7.851 -7.575 -3.668 1.00 81.38 108 LEU A CA 1
ATOM 848 C C . LEU A 1 108 ? 8.796 -7.955 -2.519 1.00 81.38 108 LEU A C 1
ATOM 850 O O . LEU A 1 108 ? 8.865 -7.307 -1.474 1.00 81.38 108 LEU A O 1
ATOM 854 N N . ALA A 1 109 ? 9.601 -8.996 -2.733 1.00 73.19 109 ALA A N 1
ATOM 855 C CA . ALA A 1 109 ? 10.539 -9.504 -1.729 1.00 73.19 109 ALA A CA 1
ATOM 856 C C . ALA A 1 109 ? 11.677 -8.524 -1.365 1.00 73.19 109 ALA A C 1
ATOM 858 O O . ALA A 1 109 ? 12.379 -8.757 -0.374 1.00 73.19 109 ALA A O 1
ATOM 859 N N . ASN A 1 110 ? 11.873 -7.477 -2.175 1.00 71.50 110 ASN A N 1
ATOM 860 C CA . ASN A 1 110 ? 12.791 -6.356 -1.948 1.00 71.50 110 ASN A CA 1
ATOM 861 C C . ASN A 1 110 ? 12.116 -5.163 -1.234 1.00 71.50 110 ASN A C 1
ATOM 863 O O . ASN A 1 110 ? 12.774 -4.159 -0.987 1.00 71.50 110 ASN A O 1
ATOM 867 N N . GLY A 1 111 ? 10.826 -5.270 -0.899 1.00 73.38 111 GLY A N 1
ATOM 868 C CA . GLY A 1 111 ? 10.053 -4.233 -0.219 1.00 73.38 111 GLY A CA 1
ATOM 869 C C . GLY A 1 111 ? 9.399 -3.201 -1.137 1.00 73.38 111 GLY A C 1
ATOM 870 O O . GLY A 1 111 ? 8.707 -2.338 -0.609 1.00 73.38 111 GLY A O 1
ATOM 871 N N . ALA A 1 112 ? 9.595 -3.284 -2.459 1.00 77.31 112 ALA A N 1
ATOM 872 C CA . ALA A 1 112 ? 8.934 -2.407 -3.420 1.00 77.31 112 ALA A CA 1
ATOM 873 C C . ALA A 1 112 ? 7.455 -2.776 -3.602 1.00 77.31 112 ALA A C 1
ATOM 875 O O . ALA A 1 112 ? 7.070 -3.947 -3.498 1.00 77.31 112 ALA A O 1
ATOM 876 N N . HIS A 1 113 ? 6.646 -1.771 -3.927 1.00 87.62 113 HIS A N 1
ATOM 877 C CA . HIS A 1 113 ? 5.206 -1.905 -4.121 1.00 87.62 113 HIS A CA 1
ATOM 878 C C . HIS A 1 113 ? 4.872 -1.784 -5.594 1.00 87.62 113 HIS A C 1
ATOM 880 O O . HIS A 1 113 ? 5.287 -0.837 -6.260 1.00 87.62 113 HIS A O 1
ATOM 886 N N . THR A 1 114 ? 4.099 -2.738 -6.094 1.00 92.00 114 THR A N 1
ATOM 887 C CA . THR A 1 114 ? 3.579 -2.699 -7.456 1.00 92.00 114 THR A CA 1
ATOM 888 C C . THR A 1 114 ? 2.069 -2.798 -7.430 1.00 92.00 114 THR A C 1
ATOM 890 O O . THR A 1 114 ? 1.493 -3.468 -6.576 1.00 92.00 114 THR A O 1
ATOM 893 N N . PHE A 1 115 ? 1.418 -2.119 -8.365 1.00 97.19 115 PHE A N 1
ATOM 894 C CA . PHE A 1 115 ? -0.026 -2.196 -8.521 1.00 97.19 115 PHE A CA 1
ATOM 895 C C . PHE A 1 115 ? -0.372 -2.652 -9.928 1.00 97.19 115 PHE A C 1
ATOM 897 O O . PHE A 1 115 ? 0.273 -2.240 -10.891 1.00 97.19 115 PHE A O 1
ATOM 904 N N . LYS A 1 116 ? -1.398 -3.485 -10.064 1.00 97.69 116 LYS A N 1
ATOM 905 C CA . LYS A 1 116 ? -1.902 -3.924 -11.363 1.00 97.69 116 LYS A CA 1
ATOM 906 C C . LYS A 1 116 ? -3.415 -3.810 -11.385 1.00 97.69 116 LYS A C 1
ATOM 908 O O . LYS A 1 116 ? -4.085 -4.407 -10.549 1.00 97.69 116 LYS A O 1
ATOM 913 N N . TYR A 1 117 ? -3.945 -3.092 -12.372 1.00 98.06 117 TYR A N 1
ATOM 914 C CA . TYR A 1 117 ? -5.384 -3.060 -12.613 1.00 98.06 117 TYR A CA 1
ATOM 915 C C . TYR A 1 117 ? -5.890 -4.414 -13.114 1.00 98.06 117 TYR A C 1
ATOM 917 O O . TYR A 1 117 ? -5.242 -5.082 -13.929 1.00 98.06 117 TYR A O 1
ATOM 925 N N . ALA A 1 118 ? -7.069 -4.794 -12.639 1.00 97.31 118 ALA A N 1
ATOM 926 C CA . ALA A 1 118 ? -7.751 -6.002 -13.055 1.00 97.31 118 ALA A CA 1
ATOM 927 C C . ALA A 1 118 ? -8.271 -5.850 -14.500 1.00 97.31 118 ALA A C 1
ATOM 929 O O . ALA A 1 118 ? -8.777 -4.777 -14.854 1.00 97.31 118 ALA A O 1
ATOM 930 N N . PRO A 1 119 ? -8.161 -6.880 -15.360 1.00 95.94 119 PRO A N 1
ATOM 931 C CA . PRO A 1 119 ? -8.672 -6.817 -16.731 1.00 95.94 119 PRO A CA 1
ATOM 932 C C . PRO A 1 119 ? -10.159 -6.445 -16.811 1.00 95.94 119 PRO A C 1
ATOM 934 O O . PRO A 1 119 ? -10.542 -5.649 -17.666 1.00 95.94 119 PRO A O 1
ATOM 937 N N . GLU A 1 120 ? -10.975 -6.967 -15.896 1.00 94.69 120 GLU A N 1
ATOM 938 C CA . GLU A 1 120 ? -12.405 -6.682 -15.771 1.00 94.69 120 GLU A CA 1
ATOM 939 C C . GLU A 1 120 ? -12.689 -5.214 -15.429 1.00 94.69 120 GLU A C 1
ATOM 941 O O . GLU A 1 120 ? -13.638 -4.634 -15.957 1.00 94.69 120 GLU A O 1
ATOM 946 N N . TRP A 1 121 ? -11.833 -4.579 -14.621 1.00 96.56 121 TRP A N 1
ATOM 947 C CA . TRP A 1 121 ? -11.929 -3.150 -14.339 1.00 96.56 121 TRP A CA 1
ATOM 948 C C . TRP A 1 121 ? -11.588 -2.337 -15.580 1.00 96.56 121 TRP A C 1
ATOM 950 O O . TRP A 1 121 ? -12.354 -1.468 -15.969 1.00 96.56 121 TRP A O 1
ATOM 960 N N . LEU A 1 122 ? -10.479 -2.661 -16.252 1.00 95.56 122 LEU A N 1
ATOM 961 C CA . LEU A 1 122 ? -10.035 -1.954 -17.460 1.00 95.56 122 LEU A CA 1
ATOM 962 C C . LEU A 1 122 ? -11.021 -2.073 -18.632 1.00 95.56 122 LEU A C 1
ATOM 964 O O . LEU A 1 122 ? -11.031 -1.207 -19.503 1.00 95.56 122 LEU A O 1
ATOM 968 N N . ALA A 1 123 ? -11.817 -3.142 -18.677 1.00 94.81 123 ALA A N 1
ATOM 969 C CA . ALA A 1 123 ? -12.853 -3.347 -19.687 1.00 94.81 123 ALA A CA 1
ATOM 970 C C . ALA A 1 123 ? -14.182 -2.641 -19.355 1.00 94.81 123 ALA A C 1
ATOM 972 O O . ALA A 1 123 ? -15.058 -2.541 -20.215 1.00 94.81 123 ALA A O 1
ATOM 973 N N . SER A 1 124 ? -14.360 -2.160 -18.122 1.00 94.88 124 SER A N 1
ATOM 974 C CA . SER A 1 124 ? -15.592 -1.505 -17.688 1.00 94.88 124 SER A CA 1
ATOM 975 C C . SER A 1 124 ? -15.717 -0.095 -18.264 1.00 94.88 124 SER A C 1
ATOM 977 O O . SER A 1 124 ? -14.799 0.717 -18.180 1.00 94.88 124 SER A O 1
ATOM 979 N N . ARG A 1 125 ? -16.910 0.263 -18.753 1.00 94.25 125 ARG A N 1
ATOM 980 C CA . ARG A 1 125 ? -17.229 1.646 -19.164 1.00 94.25 125 ARG A CA 1
ATOM 981 C C . ARG A 1 125 ? -17.256 2.647 -18.002 1.00 94.25 125 ARG A C 1
ATOM 983 O O . ARG A 1 125 ? -17.248 3.848 -18.235 1.00 94.25 125 ARG A O 1
ATOM 990 N N . TYR A 1 126 ? -17.324 2.150 -16.767 1.00 91.69 126 TYR A N 1
ATOM 991 C CA . TYR A 1 126 ? -17.320 2.953 -15.541 1.00 91.69 126 TYR A CA 1
ATOM 992 C C . TYR A 1 126 ? -15.944 2.972 -14.861 1.00 91.69 126 TYR A C 1
ATOM 994 O O . TYR A 1 126 ? -15.822 3.441 -13.729 1.00 91.69 126 TYR A O 1
ATOM 1002 N N . ALA A 1 127 ? -14.915 2.439 -15.529 1.00 93.94 127 ALA A N 1
ATOM 1003 C CA . ALA A 1 127 ? -13.568 2.395 -14.993 1.00 93.94 127 ALA A CA 1
ATOM 1004 C C . ALA A 1 127 ? -13.042 3.805 -14.732 1.00 93.94 127 ALA A C 1
ATOM 1006 O O . ALA A 1 127 ? -13.081 4.685 -15.592 1.00 93.94 127 ALA A O 1
ATOM 1007 N N . ARG A 1 128 ? -12.477 3.989 -13.546 1.00 95.44 128 ARG A N 1
ATOM 1008 C CA . ARG A 1 128 ? -11.716 5.182 -13.180 1.00 95.44 128 ARG A CA 1
ATOM 1009 C C . ARG A 1 128 ? -10.393 4.767 -12.549 1.00 95.44 128 ARG A C 1
ATOM 1011 O O . ARG A 1 128 ? -10.325 3.685 -11.956 1.00 95.44 128 ARG A O 1
ATOM 1018 N N . PRO A 1 129 ? -9.332 5.573 -12.692 1.00 96.38 129 PRO A N 1
ATOM 1019 C CA . PRO A 1 129 ? -8.082 5.281 -12.016 1.00 96.38 129 PRO A CA 1
ATOM 1020 C C . PRO A 1 129 ? -8.262 5.379 -10.496 1.00 96.38 129 PRO A C 1
ATOM 1022 O O . PRO A 1 129 ? -9.093 6.140 -10.002 1.00 96.38 129 PRO A O 1
ATOM 1025 N N . LEU A 1 130 ? -7.456 4.616 -9.762 1.00 94.12 130 LEU A N 1
ATOM 1026 C CA . LEU A 1 130 ? -7.382 4.641 -8.302 1.00 94.12 130 LEU A CA 1
ATOM 1027 C C . LEU A 1 130 ? -6.891 6.005 -7.788 1.00 94.12 130 LEU A C 1
ATOM 1029 O O . LEU A 1 130 ? -7.346 6.498 -6.763 1.00 94.12 130 LEU A O 1
ATOM 1033 N N . SER A 1 131 ? -5.982 6.622 -8.543 1.00 95.19 131 SER A N 1
ATOM 1034 C CA . SER A 1 131 ? -5.448 7.964 -8.329 1.00 95.19 131 SER A CA 1
ATOM 1035 C C . SER A 1 131 ? -5.094 8.578 -9.676 1.00 95.19 131 SER A C 1
ATOM 1037 O O . SER A 1 131 ? -4.701 7.863 -10.596 1.00 95.19 131 SER A O 1
ATOM 1039 N N . LEU A 1 132 ? -5.129 9.905 -9.786 1.00 94.38 132 LEU A N 1
ATOM 1040 C CA . LEU A 1 132 ? -4.608 10.604 -10.966 1.00 94.38 132 LEU A CA 1
ATOM 1041 C C . LEU A 1 132 ? -3.109 10.330 -11.191 1.00 94.38 132 LEU A C 1
ATOM 1043 O O . LEU A 1 132 ? -2.648 10.348 -12.327 1.00 94.38 132 LEU A O 1
ATOM 1047 N N . SER A 1 133 ? -2.360 10.008 -10.129 1.00 92.75 133 SER A N 1
ATOM 1048 C CA . SER A 1 133 ? -0.957 9.571 -10.210 1.00 92.75 133 SER A CA 1
ATOM 1049 C C . SER A 1 133 ? -0.780 8.109 -10.648 1.00 92.75 133 SER A C 1
ATOM 1051 O O . SER A 1 133 ? 0.343 7.673 -10.891 1.00 92.75 133 SER A O 1
ATOM 1053 N N . LEU A 1 134 ? -1.873 7.349 -10.750 1.00 96.00 134 LEU A N 1
ATOM 1054 C CA . LEU A 1 134 ? -1.915 5.940 -11.142 1.00 96.00 134 LEU A CA 1
ATOM 1055 C C . LEU A 1 134 ? -2.910 5.756 -12.302 1.00 96.00 134 LEU A C 1
ATOM 1057 O O . LEU A 1 134 ? -3.953 5.124 -12.115 1.00 96.00 134 LEU A O 1
ATOM 1061 N N . PRO A 1 135 ? -2.635 6.309 -13.500 1.00 96.94 135 PRO A N 1
ATOM 1062 C CA . PRO A 1 135 ? -3.561 6.240 -14.627 1.00 96.94 135 PRO A CA 1
ATOM 1063 C C . PRO A 1 135 ? -3.856 4.792 -15.042 1.00 96.94 135 PRO A C 1
ATOM 1065 O O . PRO A 1 135 ? -3.031 3.892 -14.853 1.00 96.94 135 PRO A O 1
ATOM 1068 N N . LEU A 1 136 ? -5.043 4.575 -15.619 1.00 96.88 136 LEU A N 1
ATOM 1069 C CA . LEU A 1 136 ? -5.466 3.266 -16.119 1.00 96.88 136 LEU A CA 1
ATOM 1070 C C . LEU A 1 136 ? -4.481 2.766 -17.180 1.00 96.88 136 LEU A C 1
ATOM 1072 O O . LEU A 1 136 ? -4.269 3.413 -18.203 1.00 96.88 136 LEU A O 1
ATOM 1076 N N . GLN A 1 137 ? -3.899 1.596 -16.939 1.00 94.12 137 GLN A N 1
ATOM 1077 C CA . GLN A 1 137 ? -2.980 0.949 -17.867 1.00 94.12 137 GLN A CA 1
ATOM 1078 C C . GLN A 1 137 ? -3.010 -0.567 -17.693 1.00 94.12 137 GLN A C 1
ATOM 1080 O O . GLN A 1 137 ? -3.398 -1.084 -16.644 1.00 94.12 137 GLN A O 1
ATOM 1085 N N . ARG A 1 138 ? -2.576 -1.282 -18.732 1.00 93.31 138 ARG A N 1
ATOM 1086 C CA . ARG A 1 138 ? -2.354 -2.729 -18.675 1.00 93.31 138 ARG A CA 1
ATOM 1087 C C . ARG A 1 138 ? -0.938 -3.007 -18.177 1.00 93.31 138 ARG A C 1
ATOM 1089 O O . ARG A 1 138 ? 0.004 -2.359 -18.614 1.00 93.31 138 ARG A O 1
ATOM 1096 N N . GLY A 1 139 ? -0.788 -4.026 -17.335 1.00 89.94 139 GLY A N 1
ATOM 1097 C CA . GLY A 1 139 ? 0.509 -4.426 -16.784 1.00 89.94 139 GLY A CA 1
ATOM 1098 C C . GLY A 1 139 ? 0.769 -3.866 -15.386 1.00 89.94 139 GLY A C 1
ATOM 1099 O O . GLY A 1 139 ? -0.130 -3.323 -14.747 1.00 89.94 139 GLY A O 1
ATOM 1100 N N . ASN A 1 140 ? 1.990 -4.073 -14.893 1.00 89.12 140 ASN A N 1
ATOM 1101 C CA . ASN A 1 140 ? 2.387 -3.652 -13.551 1.00 89.12 140 ASN A CA 1
ATOM 1102 C C . ASN A 1 140 ? 2.824 -2.187 -13.550 1.00 89.12 140 ASN A C 1
ATOM 1104 O O . ASN A 1 140 ? 3.683 -1.790 -14.333 1.00 89.12 140 ASN A O 1
ATOM 1108 N N . ILE A 1 141 ? 2.301 -1.424 -12.599 1.00 87.88 141 ILE A N 1
ATOM 1109 C CA . ILE A 1 141 ? 2.779 -0.094 -12.241 1.00 87.88 141 ILE A CA 1
ATOM 1110 C C . ILE A 1 141 ? 3.819 -0.270 -11.138 1.00 87.88 141 ILE A C 1
ATOM 1112 O O . ILE A 1 141 ? 3.515 -0.836 -10.089 1.00 87.88 141 ILE A O 1
ATOM 1116 N N . THR A 1 142 ? 5.045 0.192 -11.377 1.00 86.56 142 THR A N 1
ATOM 1117 C CA . THR A 1 142 ? 6.178 0.043 -10.443 1.00 86.56 142 THR A CA 1
ATOM 1118 C C . THR A 1 142 ? 6.772 1.380 -10.002 1.00 86.56 142 THR A C 1
ATOM 1120 O O . THR A 1 142 ? 7.817 1.404 -9.362 1.00 86.56 142 THR A O 1
ATOM 1123 N N . SER A 1 143 ? 6.157 2.497 -10.393 1.00 84.75 143 SER A N 1
ATOM 1124 C CA . SER A 1 143 ? 6.585 3.839 -9.997 1.00 84.75 143 SER A CA 1
ATOM 1125 C C . SER A 1 143 ? 6.338 4.090 -8.510 1.00 84.75 143 SER A C 1
ATOM 1127 O O . SER A 1 143 ? 5.336 3.614 -7.973 1.00 84.75 143 SER A O 1
ATOM 1129 N N . ASP A 1 144 ? 7.131 4.972 -7.901 1.00 83.19 144 ASP A N 1
ATOM 1130 C CA . ASP A 1 144 ? 6.978 5.399 -6.498 1.00 83.19 144 ASP A CA 1
ATOM 1131 C C . ASP A 1 144 ? 5.583 5.958 -6.172 1.00 83.19 144 ASP A C 1
ATOM 1133 O O . ASP A 1 144 ? 5.133 5.898 -5.030 1.00 83.19 144 ASP A O 1
ATOM 1137 N N . ALA A 1 145 ? 4.844 6.435 -7.181 1.00 86.44 145 ALA A N 1
ATOM 1138 C CA . ALA A 1 145 ? 3.450 6.850 -7.042 1.00 86.44 145 ALA A CA 1
ATOM 1139 C C . ALA A 1 145 ? 2.544 5.762 -6.439 1.00 86.44 145 ALA A C 1
ATOM 1141 O O . ALA A 1 145 ? 1.577 6.100 -5.761 1.00 86.44 145 ALA A O 1
ATOM 1142 N N . VAL A 1 146 ? 2.857 4.476 -6.653 1.00 89.81 146 VAL A N 1
ATOM 1143 C CA . VAL A 1 146 ? 2.126 3.358 -6.038 1.00 89.81 146 VAL A CA 1
ATOM 1144 C C . VAL A 1 146 ? 2.324 3.398 -4.531 1.00 89.81 146 VAL A C 1
ATOM 1146 O O . VAL A 1 146 ? 1.351 3.476 -3.788 1.00 89.81 146 VAL A O 1
ATOM 1149 N N . PHE A 1 147 ? 3.581 3.400 -4.085 1.00 91.69 147 PHE A N 1
ATOM 1150 C CA . PHE A 1 147 ? 3.919 3.481 -2.668 1.00 91.69 147 PHE A CA 1
ATOM 1151 C C . PHE A 1 147 ? 3.279 4.713 -2.023 1.00 91.69 147 PHE A C 1
ATOM 1153 O O . PHE A 1 147 ? 2.563 4.579 -1.037 1.00 91.69 147 PHE A O 1
ATOM 1160 N N . ASN A 1 148 ? 3.474 5.888 -2.626 1.00 86.88 148 ASN A N 1
ATOM 1161 C CA . ASN A 1 148 ? 2.995 7.158 -2.086 1.00 86.88 148 ASN A CA 1
ATOM 1162 C C . ASN A 1 148 ? 1.467 7.201 -1.974 1.00 86.88 148 ASN A C 1
ATOM 1164 O O . ASN A 1 148 ? 0.942 7.739 -1.006 1.00 86.88 148 ASN A O 1
ATOM 1168 N N . PHE A 1 149 ? 0.737 6.649 -2.948 1.00 94.81 149 PHE A N 1
ATOM 1169 C CA . PHE A 1 149 ? -0.722 6.604 -2.877 1.00 94.81 149 PHE A CA 1
ATOM 1170 C C . PHE A 1 149 ? -1.197 5.801 -1.662 1.00 94.81 149 PHE A C 1
ATOM 1172 O O . PHE A 1 149 ? -1.993 6.299 -0.874 1.00 94.81 149 PHE A O 1
ATOM 1179 N N . PHE A 1 150 ? -0.677 4.584 -1.490 1.00 94.38 150 PHE A N 1
ATOM 1180 C CA . PHE A 1 150 ? -1.074 3.715 -0.383 1.00 94.38 150 PHE A CA 1
ATOM 1181 C C . PHE A 1 150 ? -0.564 4.221 0.971 1.00 94.38 150 PHE A C 1
ATOM 1183 O O . PHE A 1 150 ? -1.260 4.086 1.972 1.00 94.38 150 PHE A O 1
ATOM 1190 N N . ASP A 1 151 ? 0.610 4.849 1.017 1.00 92.75 151 ASP A N 1
ATOM 1191 C CA . ASP A 1 151 ? 1.127 5.472 2.238 1.00 92.75 151 ASP A CA 1
ATOM 1192 C C . ASP A 1 151 ? 0.228 6.615 2.736 1.00 92.75 151 ASP A C 1
ATOM 1194 O O . ASP A 1 151 ? -0.018 6.718 3.935 1.00 92.75 151 ASP A O 1
ATOM 1198 N N . ASN A 1 152 ? -0.346 7.398 1.815 1.00 92.69 152 ASN A N 1
ATOM 1199 C CA . ASN A 1 152 ? -1.284 8.483 2.126 1.00 92.69 152 ASN A CA 1
ATOM 1200 C C . ASN A 1 152 ? -2.671 8.003 2.593 1.00 92.69 152 ASN A C 1
ATOM 1202 O O . ASN A 1 152 ? -3.498 8.828 2.974 1.00 92.69 152 ASN A O 1
ATOM 1206 N N . LEU A 1 153 ? -2.957 6.697 2.562 1.00 92.88 153 LEU A N 1
ATOM 1207 C CA . LEU A 1 153 ? -4.176 6.147 3.168 1.00 92.88 153 LEU A CA 1
ATOM 1208 C C . LEU A 1 153 ? -4.015 5.909 4.672 1.00 92.88 153 LEU A C 1
ATOM 1210 O O . LEU A 1 153 ? -5.010 5.712 5.369 1.00 92.88 153 LEU A O 1
ATOM 1214 N N . LEU A 1 154 ? -2.778 5.900 5.168 1.00 92.25 154 LEU A N 1
ATOM 1215 C CA . LEU A 1 154 ? -2.444 5.622 6.558 1.00 92.25 154 LEU A CA 1
ATOM 1216 C C . LEU A 1 154 ? -2.317 6.917 7.370 1.00 92.25 154 LEU A C 1
ATOM 1218 O O . LEU A 1 154 ? -2.086 7.981 6.802 1.00 92.25 154 LEU A O 1
ATOM 1222 N N . PRO A 1 155 ? -2.387 6.840 8.711 1.00 89.38 155 PRO A N 1
ATOM 1223 C CA . PRO A 1 155 ? -2.083 7.979 9.571 1.00 89.38 155 PRO A CA 1
ATOM 1224 C C . PRO A 1 155 ? -0.671 8.527 9.324 1.00 89.38 155 PRO A C 1
ATOM 1226 O O . PRO A 1 155 ? 0.285 7.755 9.218 1.00 89.38 155 PRO A O 1
ATOM 1229 N N . ASP A 1 156 ? -0.514 9.850 9.313 1.00 86.81 156 ASP A N 1
ATOM 1230 C CA . ASP A 1 156 ? 0.790 10.492 9.070 1.00 86.81 156 ASP A CA 1
ATOM 1231 C C . ASP A 1 156 ? 1.718 10.345 10.284 1.00 86.81 156 ASP A C 1
ATOM 1233 O O . ASP A 1 156 ? 2.942 10.318 10.163 1.00 86.81 156 ASP A O 1
ATOM 1237 N N . SER A 1 157 ? 1.126 10.237 11.479 1.00 88.00 157 SER A N 1
ATOM 1238 C CA . SER A 1 157 ? 1.851 10.149 12.744 1.00 88.00 157 SER A CA 1
ATOM 1239 C C . SER A 1 157 ? 2.590 8.809 12.882 1.00 88.00 157 SER A C 1
ATOM 1241 O O . SER A 1 157 ? 1.949 7.751 12.955 1.00 88.00 157 SER A O 1
ATOM 1243 N N . PRO A 1 158 ? 3.933 8.814 13.023 1.00 86.81 158 PRO A N 1
ATOM 1244 C CA . PRO A 1 158 ? 4.714 7.597 13.236 1.00 86.81 158 PRO A CA 1
ATOM 1245 C C . PRO A 1 158 ? 4.288 6.809 14.479 1.00 86.81 158 PRO A C 1
ATOM 1247 O O . PRO A 1 158 ? 4.367 5.580 14.455 1.00 86.81 158 PRO A O 1
ATOM 1250 N N . ILE A 1 159 ? 3.813 7.514 15.514 1.00 89.06 159 ILE A N 1
ATOM 1251 C CA . ILE A 1 159 ? 3.351 6.955 16.792 1.00 89.06 159 ILE A CA 1
ATOM 1252 C C . ILE A 1 159 ? 2.068 6.145 16.585 1.00 89.06 159 ILE A C 1
ATOM 1254 O O . ILE A 1 159 ? 1.952 5.023 17.073 1.00 89.06 159 ILE A O 1
ATOM 1258 N N . VAL A 1 160 ? 1.114 6.671 15.810 1.00 87.44 160 VAL A N 1
ATOM 1259 C CA . VAL A 1 160 ? -0.128 5.946 15.496 1.00 87.44 160 VAL A CA 1
ATOM 1260 C C . VAL A 1 160 ? 0.187 4.687 14.684 1.00 87.44 160 VAL A C 1
ATOM 1262 O O . VAL A 1 160 ? -0.374 3.625 14.951 1.00 87.44 160 VAL A O 1
ATOM 1265 N N . ARG A 1 161 ? 1.156 4.756 13.762 1.00 88.88 161 ARG A N 1
ATOM 1266 C CA . ARG A 1 161 ? 1.630 3.571 13.029 1.00 88.88 161 ARG A CA 1
ATOM 1267 C C . ARG A 1 161 ? 2.254 2.515 13.949 1.00 88.88 161 ARG A C 1
ATOM 1269 O O . ARG A 1 161 ? 1.989 1.333 13.750 1.00 88.88 161 ARG A O 1
ATOM 1276 N N . ASP A 1 162 ? 3.009 2.906 14.979 1.00 87.31 162 ASP A N 1
ATOM 1277 C CA . ASP A 1 162 ? 3.528 1.954 15.981 1.00 87.31 162 ASP A CA 1
ATOM 1278 C C . ASP A 1 162 ? 2.401 1.266 16.754 1.00 87.31 162 ASP A C 1
ATOM 1280 O O . ASP A 1 162 ? 2.447 0.054 16.988 1.00 87.31 162 ASP A O 1
ATOM 1284 N N . ARG A 1 163 ? 1.352 2.017 17.100 1.00 90.12 163 ARG A N 1
ATOM 1285 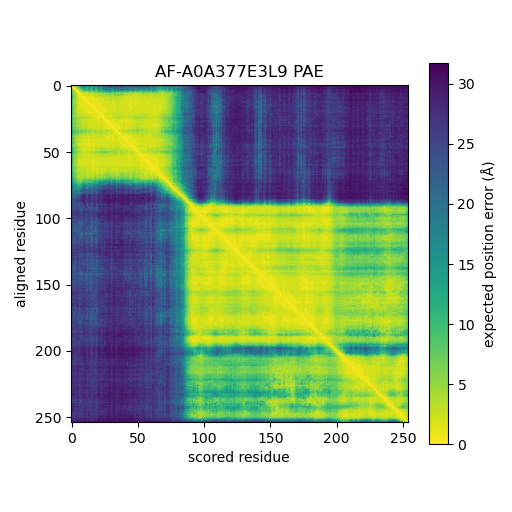C CA . ARG A 1 163 ? 0.159 1.466 17.752 1.00 90.12 163 ARG A CA 1
ATOM 1286 C C . ARG A 1 163 ? -0.556 0.447 16.862 1.00 90.12 163 ARG A C 1
ATOM 1288 O O . ARG A 1 163 ? -0.951 -0.600 17.368 1.00 90.12 163 ARG A O 1
ATOM 1295 N N . ILE A 1 164 ? -0.660 0.692 15.550 1.00 87.69 164 ILE A N 1
ATOM 1296 C CA . ILE A 1 164 ? -1.228 -0.267 14.577 1.00 87.69 164 ILE A CA 1
ATOM 1297 C C . ILE A 1 164 ? -0.416 -1.564 14.561 1.00 87.69 164 ILE A C 1
ATOM 1299 O O . ILE A 1 164 ? -0.987 -2.645 14.720 1.00 87.69 164 ILE A O 1
ATOM 1303 N N . VAL A 1 165 ? 0.914 -1.464 14.452 1.00 89.81 165 VAL A N 1
ATOM 1304 C CA . VAL A 1 165 ? 1.806 -2.635 14.494 1.00 89.81 165 VAL A CA 1
ATOM 1305 C C . VAL A 1 165 ? 1.599 -3.430 15.780 1.00 89.81 165 VAL A C 1
ATOM 1307 O O . VAL A 1 165 ? 1.456 -4.650 15.736 1.00 89.81 165 VAL A O 1
ATOM 1310 N N . LYS A 1 166 ? 1.537 -2.754 16.931 1.00 88.69 166 LYS A N 1
ATOM 1311 C CA . LYS A 1 166 ? 1.356 -3.407 18.231 1.00 88.69 166 LYS A CA 1
ATOM 1312 C C . LYS A 1 166 ? -0.020 -4.068 18.368 1.00 88.69 166 LYS A C 1
ATOM 1314 O O . LYS A 1 166 ? -0.092 -5.174 18.895 1.00 88.69 166 LYS A O 1
ATOM 1319 N N . ARG A 1 167 ? -1.087 -3.409 17.901 1.00 85.75 167 ARG A N 1
ATOM 1320 C CA . ARG A 1 167 ? -2.488 -3.849 18.036 1.00 85.75 167 ARG A CA 1
ATOM 1321 C C . ARG A 1 167 ? -2.829 -5.072 17.187 1.00 85.75 167 ARG A C 1
ATOM 1323 O O . ARG A 1 167 ? -3.579 -5.920 17.662 1.00 85.75 167 ARG A O 1
ATOM 1330 N N . TYR A 1 168 ? -2.313 -5.135 15.961 1.00 85.75 168 TYR A N 1
ATOM 1331 C CA . TYR A 1 168 ? -2.633 -6.193 14.993 1.00 85.75 168 TYR A CA 1
ATOM 1332 C C . TYR A 1 168 ? -1.455 -7.121 14.687 1.00 85.75 168 TYR A C 1
ATOM 1334 O O . TYR A 1 168 ? -1.564 -8.007 13.852 1.00 85.75 168 TYR A O 1
ATOM 1342 N N . HIS A 1 169 ? -0.316 -6.926 15.358 1.00 88.00 169 HIS A N 1
ATOM 1343 C CA . HIS A 1 169 ? 0.917 -7.682 15.115 1.00 88.00 169 HIS A CA 1
ATOM 1344 C C . HIS A 1 169 ? 1.360 -7.635 13.645 1.00 88.00 169 HIS A C 1
ATOM 1346 O O . HIS A 1 169 ? 1.854 -8.620 13.093 1.00 88.00 169 HIS A O 1
ATOM 1352 N N . ALA A 1 170 ? 1.200 -6.462 13.021 1.00 87.25 170 ALA A N 1
ATOM 1353 C CA . ALA A 1 170 ? 1.549 -6.25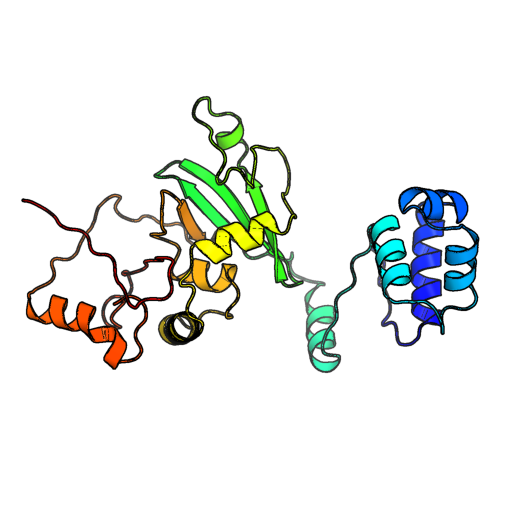6 11.624 1.00 87.25 170 ALA A CA 1
ATOM 1354 C C . ALA A 1 170 ? 3.024 -6.607 11.371 1.00 87.25 170 ALA A C 1
ATOM 1356 O O . ALA A 1 170 ? 3.911 -6.318 12.179 1.00 87.25 170 ALA A O 1
ATOM 1357 N N . LYS A 1 171 ? 3.301 -7.200 10.206 1.00 84.38 171 LYS A N 1
ATOM 1358 C CA . LYS A 1 171 ? 4.634 -7.727 9.859 1.00 84.38 171 LYS A CA 1
ATOM 1359 C C . LYS A 1 171 ? 5.723 -6.650 9.830 1.00 84.38 171 LYS A C 1
ATOM 1361 O O . LYS A 1 171 ? 6.891 -6.960 10.060 1.00 84.38 171 LYS A O 1
ATOM 1366 N N . SER A 1 172 ? 5.370 -5.405 9.511 1.00 87.06 172 SER A N 1
ATOM 1367 C CA . SER A 1 172 ? 6.273 -4.256 9.596 1.00 87.06 172 SER A CA 1
ATOM 1368 C C . SER A 1 172 ? 5.504 -2.929 9.605 1.00 87.06 172 SER A C 1
ATOM 1370 O O . SER A 1 172 ? 4.279 -2.902 9.534 1.00 87.06 172 SER A O 1
ATOM 1372 N N . ARG A 1 173 ? 6.247 -1.815 9.646 1.00 83.94 173 ARG A N 1
ATOM 1373 C CA . ARG A 1 173 ? 5.734 -0.442 9.497 1.00 83.94 173 ARG A CA 1
ATOM 1374 C C . ARG A 1 173 ? 5.508 -0.014 8.038 1.00 83.94 173 ARG A C 1
ATOM 1376 O O . ARG A 1 173 ? 5.168 1.141 7.793 1.00 83.94 173 ARG A O 1
ATOM 1383 N N . GLN A 1 174 ? 5.763 -0.887 7.061 1.00 86.56 174 GLN A N 1
ATOM 1384 C CA . GLN A 1 174 ? 5.560 -0.553 5.651 1.00 86.56 174 GLN A CA 1
ATOM 1385 C C . GLN A 1 174 ? 4.068 -0.456 5.305 1.00 86.56 174 GLN A C 1
ATOM 1387 O O . GLN A 1 174 ? 3.282 -1.235 5.849 1.00 86.56 174 GLN A O 1
ATOM 1392 N N . PRO A 1 175 ? 3.681 0.395 4.333 1.00 90.81 175 PRO A N 1
ATOM 1393 C CA . PRO A 1 175 ? 2.275 0.658 4.039 1.00 90.81 175 PRO A CA 1
ATOM 1394 C C . PRO A 1 175 ? 1.457 -0.595 3.749 1.00 90.81 175 PRO A C 1
ATOM 1396 O O . PRO A 1 175 ? 0.376 -0.771 4.290 1.00 90.81 175 PRO A O 1
ATOM 1399 N N . PHE A 1 176 ? 2.018 -1.515 2.964 1.00 93.12 176 PHE A N 1
ATOM 1400 C CA . PHE A 1 176 ? 1.364 -2.785 2.645 1.00 93.12 176 PHE A CA 1
ATOM 1401 C C . PHE A 1 176 ? 1.009 -3.607 3.883 1.00 93.12 176 PHE A C 1
ATOM 1403 O O . PHE A 1 176 ? -0.101 -4.117 3.967 1.00 93.12 176 PHE A O 1
ATOM 1410 N N . ASP A 1 177 ? 1.933 -3.754 4.836 1.00 91.00 177 ASP A N 1
ATOM 1411 C CA . ASP A 1 177 ? 1.680 -4.611 5.997 1.00 91.00 177 ASP A CA 1
ATOM 1412 C C . ASP A 1 177 ? 0.670 -3.956 6.945 1.00 91.00 177 ASP A C 1
ATOM 1414 O O . ASP A 1 177 ? -0.135 -4.655 7.541 1.00 91.00 177 ASP A O 1
ATOM 1418 N N . LEU A 1 178 ? 0.672 -2.622 7.049 1.00 92.00 178 LEU A N 1
ATOM 1419 C CA . LEU A 1 178 ? -0.320 -1.886 7.837 1.00 92.00 178 LEU A CA 1
ATOM 1420 C C . LEU A 1 178 ? -1.711 -1.971 7.195 1.00 92.00 178 LEU A C 1
ATOM 1422 O O . LEU A 1 178 ? -2.682 -2.310 7.864 1.00 92.00 178 LEU A O 1
ATOM 1426 N N . LEU A 1 179 ? -1.806 -1.730 5.886 1.00 94.88 179 LEU A N 1
ATOM 1427 C CA . LEU A 1 179 ? -3.064 -1.807 5.137 1.00 94.88 179 LEU A CA 1
ATOM 1428 C C . LEU A 1 179 ? -3.613 -3.232 5.030 1.00 94.88 179 LEU A C 1
ATOM 1430 O O . LEU A 1 179 ? -4.817 -3.393 4.876 1.00 94.88 179 LEU A O 1
ATOM 1434 N N . SER A 1 180 ? -2.763 -4.255 5.150 1.00 92.62 180 SER A N 1
ATOM 1435 C CA . SER A 1 180 ? -3.231 -5.642 5.261 1.00 92.62 180 SER A CA 1
ATOM 1436 C C . SER A 1 180 ? -4.088 -5.855 6.510 1.00 92.62 180 SER A C 1
ATOM 1438 O O . SER A 1 180 ? -4.983 -6.690 6.493 1.00 92.62 180 SER A O 1
ATOM 1440 N N . GLU A 1 181 ? -3.839 -5.080 7.570 1.00 91.25 181 GLU A N 1
ATOM 1441 C CA . GLU A 1 181 ? -4.586 -5.172 8.823 1.00 91.25 181 GLU A CA 1
ATOM 1442 C C . GLU A 1 181 ? -5.764 -4.193 8.870 1.00 91.25 181 GLU A C 1
ATOM 1444 O O . GLU A 1 181 ? -6.862 -4.577 9.265 1.00 91.25 181 GLU A O 1
ATOM 1449 N N . ILE A 1 182 ? -5.560 -2.931 8.478 1.00 91.38 182 ILE A N 1
ATOM 1450 C CA . ILE A 1 182 ? -6.547 -1.855 8.698 1.00 91.38 182 ILE A CA 1
ATOM 1451 C C . ILE A 1 182 ? -7.149 -1.269 7.414 1.00 91.38 182 ILE A C 1
ATOM 1453 O O . ILE A 1 182 ? -7.946 -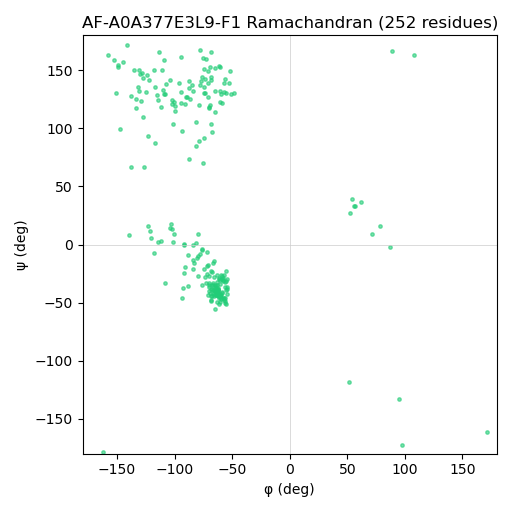0.341 7.479 1.00 91.38 182 ILE A O 1
ATOM 1457 N N . GLY A 1 183 ? -6.785 -1.785 6.239 1.00 91.44 183 GLY A N 1
ATOM 1458 C CA . GLY A 1 183 ? -7.175 -1.220 4.943 1.00 91.44 183 GLY A CA 1
ATOM 1459 C C . GLY A 1 183 ? -8.593 -1.561 4.472 1.00 91.44 183 GLY A C 1
ATOM 1460 O O . GLY A 1 183 ? -8.916 -1.281 3.316 1.00 91.44 183 GLY A O 1
ATOM 1461 N N . ARG A 1 184 ? -9.433 -2.172 5.317 1.00 87.81 184 ARG A N 1
ATOM 1462 C CA . ARG A 1 184 ? -10.795 -2.596 4.941 1.00 87.81 184 ARG A CA 1
ATOM 1463 C C . ARG A 1 184 ? -11.729 -1.406 4.723 1.00 87.81 184 ARG A C 1
ATOM 1465 O O . ARG A 1 184 ? -12.457 -1.389 3.732 1.00 87.81 184 ARG A O 1
ATOM 1472 N N . ASP A 1 185 ? -11.634 -0.403 5.588 1.00 84.88 185 ASP A N 1
ATOM 1473 C CA . ASP A 1 185 ? -12.339 0.872 5.462 1.00 84.88 185 ASP A CA 1
ATOM 1474 C C . ASP A 1 185 ? -11.319 2.018 5.464 1.00 84.88 185 ASP A C 1
ATOM 1476 O O . ASP A 1 185 ? -10.837 2.462 6.507 1.00 84.88 185 ASP A O 1
ATOM 1480 N N . SER A 1 186 ? -10.907 2.430 4.264 1.00 87.19 186 SER A N 1
ATOM 1481 C CA . SER A 1 186 ? -9.935 3.506 4.058 1.00 87.19 186 SER A CA 1
ATOM 1482 C C . SER A 1 186 ? -10.609 4.747 3.485 1.00 87.19 186 SER A C 1
ATOM 1484 O O . SER A 1 186 ? -11.641 4.664 2.821 1.00 87.19 186 SER A O 1
ATOM 1486 N N . VAL A 1 187 ? -9.970 5.908 3.655 1.00 81.69 187 VAL A N 1
ATOM 1487 C CA . VAL A 1 187 ? -10.425 7.162 3.034 1.00 81.69 187 VAL A CA 1
ATOM 1488 C C . VAL A 1 187 ? -10.715 6.978 1.538 1.00 81.69 187 VAL A C 1
ATOM 1490 O O . VAL A 1 187 ? -9.885 6.488 0.770 1.00 81.69 187 VAL A O 1
ATOM 1493 N N . GLY A 1 188 ? -11.893 7.442 1.117 1.00 85.00 188 GLY A N 1
ATOM 1494 C CA . GLY A 1 188 ? -12.365 7.334 -0.257 1.00 85.00 188 GLY A CA 1
ATOM 1495 C C . GLY A 1 188 ? -13.250 6.108 -0.446 1.00 85.00 188 GLY A C 1
ATOM 1496 O O . GLY A 1 188 ? -14.191 5.902 0.306 1.00 85.00 188 GLY A O 1
ATOM 1497 N N . ALA A 1 189 ? -12.993 5.344 -1.504 1.00 84.56 189 ALA A N 1
ATOM 1498 C CA . ALA A 1 189 ? -13.786 4.166 -1.858 1.00 84.56 189 ALA A CA 1
ATOM 1499 C C . ALA A 1 189 ? -12.926 2.899 -1.948 1.00 84.56 189 ALA A C 1
ATOM 1501 O O . ALA A 1 189 ? -13.336 1.941 -2.591 1.00 84.56 189 ALA A O 1
ATOM 1502 N N . VAL A 1 190 ? -11.706 2.927 -1.406 1.00 91.88 190 VAL A N 1
ATOM 1503 C CA . VAL A 1 190 ? -10.720 1.857 -1.571 1.00 91.88 190 VAL A CA 1
ATOM 1504 C C . VAL A 1 190 ? -10.813 0.893 -0.397 1.00 91.88 190 VAL A C 1
ATOM 1506 O O . VAL A 1 190 ? -10.584 1.284 0.742 1.00 91.88 190 VAL A O 1
ATOM 1509 N N . THR A 1 191 ? -11.069 -0.374 -0.702 1.00 91.56 191 THR A N 1
ATOM 1510 C CA . THR A 1 191 ? -11.052 -1.473 0.266 1.00 91.56 191 THR A CA 1
ATOM 1511 C C . THR A 1 191 ? -9.936 -2.443 -0.106 1.00 91.56 191 THR A C 1
ATOM 1513 O O . THR A 1 191 ? -9.826 -2.868 -1.259 1.00 91.56 191 THR A O 1
ATOM 1516 N N . LEU A 1 192 ? -9.084 -2.781 0.860 1.00 93.56 192 LEU A N 1
ATOM 1517 C CA . LEU A 1 192 ? -7.937 -3.669 0.687 1.00 93.56 192 LEU A CA 1
ATOM 1518 C C . LEU A 1 192 ? -8.136 -4.942 1.501 1.00 93.56 192 LEU A C 1
ATOM 1520 O O . LEU A 1 192 ? -8.345 -4.885 2.710 1.00 93.56 192 LEU A O 1
ATOM 1524 N N . ILE A 1 193 ? -8.065 -6.082 0.818 1.00 91.00 193 ILE A N 1
ATOM 1525 C CA . ILE A 1 193 ? -8.311 -7.403 1.404 1.00 91.00 193 ILE A CA 1
ATOM 1526 C C . ILE A 1 193 ? -7.161 -8.340 1.008 1.00 91.00 193 ILE A C 1
ATOM 1528 O O . ILE A 1 193 ? -6.805 -8.370 -0.174 1.00 91.00 193 ILE A O 1
ATOM 1532 N N . PRO A 1 194 ? -6.558 -9.093 1.944 1.00 90.56 194 PRO A N 1
ATOM 1533 C CA . PRO A 1 194 ? -5.580 -10.136 1.624 1.00 90.56 194 PRO A CA 1
ATOM 1534 C C . PRO A 1 194 ? -6.105 -11.145 0.592 1.00 90.56 194 PRO A C 1
ATOM 1536 O O . PRO A 1 194 ? -7.264 -11.539 0.635 1.00 90.56 194 PRO A O 1
ATOM 1539 N N . GLU A 1 195 ? -5.263 -11.557 -0.364 1.00 85.56 195 GLU A N 1
ATOM 1540 C CA . GLU A 1 195 ? -5.660 -12.502 -1.431 1.00 85.56 195 GLU A CA 1
ATOM 1541 C C . GLU A 1 195 ? -6.128 -13.862 -0.883 1.00 85.56 195 GLU A C 1
ATOM 1543 O O . GLU A 1 195 ? -6.980 -14.513 -1.485 1.00 85.56 195 GLU A O 1
ATOM 1548 N N . ASP A 1 196 ? -5.584 -14.279 0.259 1.00 79.50 196 ASP A N 1
ATOM 1549 C CA . ASP A 1 196 ? -5.929 -15.509 0.969 1.00 79.50 196 ASP A CA 1
ATOM 1550 C C . ASP A 1 196 ? -7.220 -15.403 1.795 1.00 79.50 196 ASP A C 1
ATOM 1552 O O . ASP A 1 196 ? -7.742 -16.421 2.251 1.00 79.50 196 ASP A O 1
ATOM 1556 N N . GLU A 1 197 ? -7.773 -14.199 1.952 1.00 74.31 197 GLU A N 1
ATOM 1557 C CA . GLU A 1 197 ? -9.017 -13.974 2.674 1.00 74.31 197 GLU A CA 1
ATOM 1558 C C . GLU A 1 197 ? -10.203 -13.977 1.693 1.00 74.31 1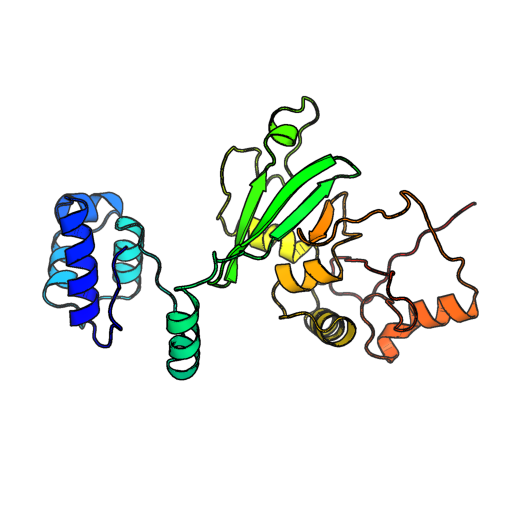97 GLU A C 1
ATOM 1560 O O . GLU A 1 197 ? -10.524 -12.984 1.036 1.00 74.31 197 GLU A O 1
ATOM 1565 N N . THR A 1 198 ? -10.895 -15.115 1.580 1.00 59.34 198 THR A N 1
ATOM 1566 C CA . THR A 1 198 ? -12.196 -15.171 0.899 1.00 59.34 198 THR A CA 1
ATOM 1567 C C . THR A 1 198 ? -13.262 -14.642 1.840 1.00 59.34 198 THR A C 1
ATOM 1569 O O . THR A 1 198 ? -13.849 -15.371 2.640 1.00 59.34 198 THR A O 1
ATOM 1572 N N . VAL A 1 199 ? -13.474 -13.341 1.774 1.00 56.25 199 VAL A N 1
ATOM 1573 C CA . VAL A 1 199 ? -14.364 -12.644 2.684 1.00 56.25 199 VAL A CA 1
ATOM 1574 C C . VAL A 1 199 ? -15.824 -12.782 2.234 1.00 56.25 199 VAL A C 1
ATOM 1576 O O . VAL A 1 199 ? -16.270 -12.106 1.310 1.00 56.25 199 VAL A O 1
ATOM 1579 N N . THR A 1 200 ? -16.607 -13.616 2.923 1.00 53.16 200 THR A N 1
ATOM 1580 C CA . THR A 1 200 ? -18.071 -13.461 3.010 1.00 53.16 200 THR A CA 1
ATOM 1581 C C . THR A 1 200 ? -18.391 -12.526 4.173 1.00 53.16 200 THR A C 1
ATOM 1583 O O . THR A 1 200 ? -18.818 -12.975 5.235 1.00 53.16 200 THR A O 1
ATOM 1586 N N . HIS A 1 201 ? -18.143 -11.226 4.006 1.00 57.81 201 HIS A N 1
ATOM 1587 C CA . HIS A 1 201 ? -18.657 -10.239 4.953 1.00 57.81 201 HIS A CA 1
ATOM 1588 C C . HIS A 1 201 ? -20.091 -9.875 4.563 1.00 57.81 201 HIS A C 1
ATOM 1590 O O . HIS A 1 201 ? -20.377 -9.689 3.374 1.00 57.81 201 HIS A O 1
ATOM 1596 N N . PRO A 1 202 ? -21.011 -9.770 5.536 1.00 56.59 202 PRO A N 1
ATOM 1597 C CA . PRO A 1 202 ? -22.288 -9.123 5.286 1.00 56.59 202 PRO A CA 1
ATOM 1598 C C . PRO A 1 202 ? -22.023 -7.709 4.753 1.00 56.59 202 PRO A C 1
ATOM 1600 O O . PRO A 1 202 ? -21.227 -6.967 5.317 1.00 56.59 202 PRO A O 1
ATOM 1603 N N . ILE A 1 203 ? -22.682 -7.348 3.648 1.00 64.25 203 ILE A N 1
ATOM 1604 C CA . ILE A 1 203 ? -22.447 -6.084 2.924 1.00 64.25 203 ILE A CA 1
ATOM 1605 C C . ILE A 1 203 ? -22.662 -4.866 3.843 1.00 64.25 203 ILE A C 1
ATOM 1607 O O . ILE A 1 203 ? -22.032 -3.833 3.653 1.00 64.25 203 ILE A O 1
ATOM 1611 N N . MET A 1 204 ? -23.540 -5.005 4.841 1.00 69.06 204 MET A N 1
ATOM 1612 C CA . MET A 1 204 ? -23.828 -4.016 5.877 1.00 69.06 204 MET A CA 1
ATOM 1613 C C . MET A 1 204 ? -24.177 -4.745 7.181 1.00 69.06 204 MET A C 1
ATOM 1615 O O . MET A 1 204 ? -25.307 -5.200 7.352 1.00 69.06 204 MET A O 1
ATOM 1619 N N . ALA A 1 205 ? -23.217 -4.857 8.094 1.00 76.00 205 ALA A N 1
ATOM 1620 C CA . ALA A 1 205 ? -23.451 -5.252 9.481 1.00 76.00 205 ALA A CA 1
ATOM 1621 C C . ALA A 1 205 ? -22.800 -4.227 10.408 1.00 76.00 205 ALA A C 1
ATOM 1623 O O . ALA A 1 205 ? -21.793 -3.617 10.056 1.00 76.00 205 ALA A O 1
ATOM 1624 N N . TRP A 1 206 ? -23.400 -4.011 11.573 1.00 82.75 206 TRP A N 1
ATOM 1625 C CA . TRP A 1 206 ? -22.902 -3.062 12.559 1.00 82.75 206 TRP A CA 1
ATOM 1626 C C . TRP A 1 206 ? -23.244 -3.529 13.968 1.00 82.75 206 TRP A C 1
ATOM 1628 O O . TRP A 1 206 ? -24.241 -4.221 14.183 1.00 82.75 206 TRP A O 1
ATOM 1638 N N . GLU A 1 207 ? -22.444 -3.084 14.930 1.00 84.62 207 GLU A N 1
ATOM 1639 C CA . GLU A 1 207 ? -22.710 -3.248 16.352 1.00 84.62 207 GLU A CA 1
ATOM 1640 C C . GLU A 1 207 ? -23.050 -1.892 16.975 1.00 84.62 207 GLU A C 1
ATOM 1642 O O . GLU A 1 207 ? -22.400 -0.877 16.715 1.00 84.62 207 GLU A O 1
ATOM 1647 N N . LYS A 1 208 ? -24.127 -1.846 17.769 1.00 88.94 208 LYS A N 1
ATOM 1648 C CA . LYS A 1 208 ? -24.559 -0.608 18.422 1.00 88.94 208 LYS A CA 1
ATOM 1649 C C . LYS A 1 208 ? -23.680 -0.344 19.642 1.00 88.94 208 LYS A C 1
ATOM 1651 O O . LYS A 1 208 ? -23.721 -1.098 20.607 1.00 88.94 208 LYS A O 1
ATOM 1656 N N . LEU A 1 209 ? -22.994 0.795 19.643 1.00 88.69 209 LEU A N 1
ATOM 1657 C CA . LEU A 1 209 ? -22.252 1.265 20.810 1.00 88.69 209 LEU A CA 1
ATOM 1658 C C . LEU A 1 209 ? -23.192 1.896 21.849 1.00 88.69 209 LEU A C 1
ATOM 1660 O O . LEU A 1 209 ? -24.093 2.672 21.515 1.00 88.69 209 LEU A O 1
ATOM 1664 N N . THR A 1 210 ? -22.969 1.573 23.123 1.00 92.12 210 THR A N 1
ATOM 1665 C CA . THR A 1 210 ? -23.517 2.329 24.261 1.00 92.12 210 THR A CA 1
ATOM 1666 C C . THR A 1 210 ? -22.701 3.603 24.491 1.00 92.12 210 THR A C 1
ATOM 1668 O O . THR A 1 210 ? -21.601 3.742 23.963 1.00 92.12 210 THR A O 1
ATOM 1671 N N . GLU A 1 211 ? -23.203 4.536 25.301 1.00 91.81 211 GLU A N 1
ATOM 1672 C CA . GLU A 1 211 ? -22.478 5.775 25.625 1.00 91.81 211 GLU A CA 1
ATOM 1673 C C . GLU A 1 211 ? -21.129 5.502 26.313 1.00 91.81 211 GLU A C 1
ATOM 1675 O O . GLU A 1 211 ? -20.107 6.043 25.900 1.00 91.81 211 GLU A O 1
ATOM 1680 N N . ALA A 1 212 ? -21.097 4.573 27.274 1.00 91.00 212 ALA A N 1
ATOM 1681 C CA . ALA A 1 212 ? -19.857 4.156 27.933 1.00 91.00 212 ALA A CA 1
ATOM 1682 C C . ALA A 1 212 ? -18.855 3.523 26.949 1.00 91.00 212 ALA A C 1
ATOM 1684 O O . ALA A 1 212 ? -17.657 3.791 27.010 1.00 91.00 212 ALA A O 1
ATOM 1685 N N . ARG A 1 213 ? -19.342 2.714 25.997 1.00 90.31 213 ARG A N 1
ATOM 1686 C CA . ARG A 1 213 ? -18.499 2.130 24.943 1.00 90.31 213 ARG A CA 1
ATOM 1687 C C . ARG A 1 213 ? -17.976 3.174 23.967 1.00 90.31 213 ARG A C 1
ATOM 1689 O O . ARG A 1 213 ? -16.833 3.089 23.529 1.00 90.31 213 ARG A O 1
ATOM 1696 N N . LEU A 1 214 ? -18.797 4.164 23.630 1.00 91.81 214 LEU A N 1
ATOM 1697 C CA . LEU A 1 214 ? -18.376 5.281 22.799 1.00 91.81 214 LEU A CA 1
ATOM 1698 C C . LEU A 1 214 ? -17.254 6.070 23.484 1.00 91.81 214 LEU A C 1
ATOM 1700 O O . LEU A 1 214 ? -16.257 6.384 22.841 1.00 91.81 214 LEU A O 1
ATOM 1704 N N . GLU A 1 215 ? -17.376 6.346 24.782 1.00 92.50 215 GLU A N 1
ATOM 1705 C CA . GLU A 1 215 ? -16.313 7.001 25.549 1.00 92.50 215 GLU A CA 1
ATOM 1706 C C . GLU A 1 215 ? -15.008 6.190 25.527 1.00 92.50 215 GLU A C 1
ATOM 1708 O O . GLU A 1 215 ? -13.930 6.758 25.330 1.00 92.50 215 GLU A O 1
ATOM 1713 N N . GLU A 1 216 ? -15.086 4.864 25.648 1.00 91.81 216 GLU A N 1
ATOM 1714 C CA . GLU A 1 216 ? -13.924 3.977 25.546 1.00 91.81 216 GLU A CA 1
ATOM 1715 C C . GLU A 1 216 ? -13.229 4.096 24.179 1.00 91.81 216 GLU A C 1
ATOM 1717 O O . GLU A 1 216 ? -12.014 4.293 24.115 1.00 91.81 216 GLU A O 1
ATOM 1722 N N . VAL A 1 217 ? -13.996 4.072 23.082 1.00 90.88 217 VAL A N 1
ATOM 1723 C CA . VAL A 1 217 ? -13.480 4.269 21.715 1.00 90.88 217 VAL A CA 1
ATOM 1724 C C . VAL A 1 217 ? -12.813 5.639 21.568 1.00 90.88 217 VAL A C 1
ATOM 1726 O O . VAL A 1 217 ? -11.702 5.742 21.042 1.00 90.88 217 VAL A O 1
ATOM 1729 N N . LEU A 1 218 ? -13.454 6.700 22.065 1.00 91.75 218 LEU A N 1
ATOM 1730 C CA . LEU A 1 218 ? -12.954 8.073 21.949 1.00 91.75 218 LEU A CA 1
ATOM 1731 C C . LEU A 1 218 ? -11.731 8.345 22.836 1.00 91.75 218 LEU A C 1
ATOM 1733 O O . LEU A 1 218 ? -10.924 9.219 22.521 1.00 91.75 218 LEU A O 1
ATOM 1737 N N . THR A 1 219 ? -11.561 7.599 23.929 1.00 91.38 219 THR A N 1
ATOM 1738 C CA . THR A 1 219 ? -10.432 7.741 24.861 1.00 91.38 219 THR A CA 1
ATOM 1739 C C . THR A 1 219 ? -9.343 6.683 24.681 1.00 91.38 219 THR A C 1
ATOM 1741 O O . THR A 1 219 ? -8.326 6.729 25.377 1.00 91.38 219 THR A O 1
ATOM 1744 N N . ALA A 1 220 ? -9.487 5.788 23.699 1.00 89.81 220 ALA A N 1
ATOM 1745 C CA . ALA A 1 220 ? -8.596 4.653 23.453 1.00 89.81 220 ALA A CA 1
ATOM 1746 C C . ALA A 1 220 ? -7.120 5.052 23.234 1.00 89.81 220 ALA A C 1
ATOM 1748 O O . ALA A 1 220 ? -6.203 4.290 23.549 1.00 89.81 220 ALA A O 1
ATOM 1749 N N . TYR A 1 221 ? -6.863 6.277 22.764 1.00 85.81 221 TYR A N 1
ATOM 1750 C CA . TYR A 1 221 ? -5.511 6.826 22.620 1.00 85.81 221 TYR A CA 1
ATOM 1751 C C . TYR A 1 221 ? -4.731 6.866 23.946 1.00 85.81 221 TYR A C 1
ATOM 1753 O O . TYR A 1 221 ? -3.502 6.783 23.931 1.00 85.81 221 TYR A O 1
ATOM 1761 N N . LYS A 1 222 ? -5.428 6.956 25.092 1.00 88.25 222 LYS A N 1
ATOM 1762 C CA . LYS A 1 222 ? -4.838 6.881 26.440 1.00 88.25 222 LYS A CA 1
ATOM 1763 C C . LYS A 1 222 ? -4.304 5.480 26.762 1.00 88.25 222 LYS A C 1
ATOM 1765 O O . LYS A 1 222 ? -3.430 5.345 27.609 1.00 88.25 222 LYS A O 1
ATOM 1770 N N . ALA A 1 223 ? -4.809 4.454 26.076 1.00 86.88 223 ALA A N 1
ATOM 1771 C CA . ALA A 1 223 ? -4.410 3.053 26.205 1.00 86.88 223 ALA A CA 1
ATOM 1772 C C . ALA A 1 223 ? -3.503 2.578 25.048 1.00 86.88 223 ALA A C 1
ATOM 1774 O O . ALA A 1 223 ? -3.361 1.374 24.818 1.00 86.88 223 ALA A O 1
ATOM 1775 N N . ASP A 1 224 ? -2.901 3.513 24.302 1.00 85.12 224 ASP A N 1
ATOM 1776 C CA . ASP A 1 224 ? -2.077 3.251 23.114 1.00 85.12 224 ASP A CA 1
ATOM 1777 C C . ASP A 1 224 ? -2.785 2.461 22.005 1.00 85.12 224 ASP A C 1
ATOM 1779 O O . ASP A 1 224 ? -2.170 1.682 21.270 1.00 85.12 224 ASP A O 1
ATOM 1783 N N . ILE A 1 225 ? -4.090 2.672 21.863 1.00 85.31 225 ILE A N 1
ATOM 1784 C CA . ILE A 1 225 ? -4.896 2.054 20.815 1.00 85.31 225 ILE A CA 1
ATOM 1785 C C . ILE A 1 225 ? -4.983 3.021 19.625 1.00 85.31 225 ILE A C 1
ATOM 1787 O O . ILE A 1 225 ? -5.265 4.204 19.820 1.00 85.31 225 ILE A O 1
ATOM 1791 N N . PRO A 1 226 ? -4.720 2.556 18.391 1.00 84.62 226 PRO A N 1
ATOM 1792 C CA . PRO A 1 226 ? -4.815 3.400 17.208 1.00 84.62 226 PRO A CA 1
ATOM 1793 C C . PRO A 1 226 ? -6.274 3.595 16.793 1.00 84.62 226 PRO A C 1
ATOM 1795 O O . PRO A 1 226 ? -7.048 2.640 16.801 1.00 84.62 226 PRO A O 1
ATOM 1798 N N . LEU A 1 227 ? -6.627 4.810 16.370 1.00 85.56 227 LEU A N 1
ATOM 1799 C CA . LEU A 1 227 ? -7.895 5.124 15.699 1.00 85.56 227 LEU A CA 1
ATOM 1800 C C . LEU A 1 227 ? -9.166 4.652 16.435 1.00 85.56 227 LEU A C 1
ATOM 1802 O O . LEU A 1 227 ? -10.181 4.380 15.802 1.00 85.56 227 LEU A O 1
ATOM 1806 N N . GLY A 1 228 ? -9.136 4.521 17.764 1.00 85.00 228 GLY A N 1
ATOM 1807 C CA . GLY A 1 228 ? -10.287 4.024 18.529 1.00 85.00 228 GLY A CA 1
ATOM 1808 C C . GLY A 1 228 ? -10.584 2.525 18.367 1.00 85.00 228 GLY A C 1
ATOM 1809 O O . GLY A 1 228 ? -11.610 2.062 18.851 1.00 85.00 228 GLY A O 1
ATOM 1810 N N . MET A 1 229 ? -9.699 1.752 17.723 1.00 86.19 229 MET A N 1
ATOM 1811 C CA . MET A 1 229 ? -9.874 0.314 17.463 1.00 86.19 229 MET A CA 1
ATOM 1812 C C . MET A 1 229 ? -9.646 -0.537 18.726 1.00 86.19 229 MET A C 1
ATOM 1814 O O . MET A 1 229 ? -8.626 -1.234 18.866 1.00 86.19 229 MET A O 1
ATOM 1818 N N . ILE A 1 230 ? -10.578 -0.432 19.679 1.00 85.75 230 ILE A N 1
ATOM 1819 C CA . ILE A 1 230 ? -10.524 -1.098 20.987 1.00 85.75 230 ILE A CA 1
ATOM 1820 C C . ILE A 1 230 ? -10.263 -2.604 20.854 1.00 85.75 230 ILE A C 1
ATOM 1822 O O . ILE A 1 230 ? -10.576 -3.232 19.845 1.00 85.75 230 ILE A O 1
ATOM 1826 N N . ARG A 1 231 ? -9.589 -3.196 21.847 1.00 78.31 231 ARG A N 1
ATOM 1827 C CA . ARG A 1 231 ? -9.071 -4.578 21.744 1.00 78.31 231 ARG A CA 1
ATOM 1828 C C . ARG A 1 231 ? -10.157 -5.639 21.652 1.00 78.31 231 ARG A C 1
ATOM 1830 O O . ARG A 1 231 ? -9.914 -6.698 21.086 1.00 78.31 231 ARG A O 1
ATOM 1837 N N . GLU A 1 232 ? -11.308 -5.335 22.223 1.00 80.62 232 GLU A N 1
ATOM 1838 C CA . GLU A 1 232 ? -12.453 -6.233 22.303 1.00 80.62 232 GLU A CA 1
ATOM 1839 C C . GLU A 1 232 ? -13.166 -6.352 20.948 1.00 80.62 232 GLU A C 1
ATOM 1841 O O . GLU A 1 232 ? -13.760 -7.386 20.665 1.00 80.62 232 GLU A O 1
ATOM 1846 N N . GLU A 1 233 ? -12.975 -5.367 20.063 1.00 77.12 233 GLU A N 1
ATOM 1847 C CA . GLU A 1 233 ? -13.534 -5.339 18.713 1.00 77.12 233 GLU A CA 1
ATOM 1848 C C . GLU A 1 233 ? -12.479 -5.745 17.680 1.00 77.12 233 GLU A C 1
ATOM 1850 O O . GLU A 1 233 ? -11.576 -4.978 17.334 1.00 77.12 233 GLU A O 1
ATOM 1855 N N . ASN A 1 234 ? -12.556 -6.976 17.169 1.00 72.12 234 ASN A N 1
ATOM 1856 C CA . ASN A 1 234 ? -11.595 -7.452 16.167 1.00 72.12 234 ASN A CA 1
ATOM 1857 C C . ASN A 1 234 ? -11.961 -7.052 14.727 1.00 72.12 234 ASN A C 1
ATOM 1859 O O . ASN A 1 234 ? -11.075 -7.024 13.868 1.00 72.12 234 ASN A O 1
ATOM 1863 N N . ASP A 1 235 ? -13.233 -6.734 14.468 1.00 75.56 235 ASP A N 1
ATOM 1864 C CA . ASP A 1 235 ? -13.731 -6.352 13.138 1.00 75.56 235 ASP A CA 1
ATOM 1865 C C . ASP A 1 235 ? -13.690 -4.832 12.888 1.00 75.56 235 ASP A C 1
ATOM 1867 O O . ASP A 1 235 ? -14.007 -4.345 11.806 1.00 75.56 235 ASP A O 1
ATOM 1871 N N . PHE A 1 236 ? -13.226 -4.053 13.870 1.00 80.25 236 PHE A N 1
ATOM 1872 C CA . PHE A 1 236 ? -13.091 -2.608 13.731 1.00 80.25 236 PHE A CA 1
ATOM 1873 C C . PHE A 1 236 ? -11.788 -2.249 12.994 1.00 80.25 236 PHE A C 1
ATOM 1875 O O . PHE A 1 236 ? -10.755 -1.995 13.613 1.00 80.25 236 PHE A O 1
ATOM 1882 N N . ARG A 1 237 ? -11.820 -2.264 11.654 1.00 82.62 237 ARG A N 1
ATOM 1883 C CA . ARG A 1 237 ? -10.650 -2.073 10.769 1.00 82.62 237 ARG A CA 1
ATOM 1884 C C . ARG A 1 237 ? -10.782 -0.818 9.894 1.00 82.62 237 ARG A C 1
ATOM 1886 O O . ARG A 1 237 ? -11.225 -0.911 8.751 1.00 82.62 237 ARG A O 1
ATOM 1893 N N . ILE A 1 238 ? -10.358 0.333 10.418 1.00 87.69 238 ILE A N 1
ATOM 1894 C CA . ILE A 1 238 ? -10.416 1.626 9.713 1.00 87.69 238 ILE A CA 1
ATOM 1895 C C . ILE A 1 238 ? -9.026 2.235 9.479 1.00 87.69 238 ILE A C 1
ATOM 1897 O O . ILE A 1 238 ? -8.119 2.076 10.299 1.00 87.69 238 ILE A O 1
ATOM 1901 N N . SER A 1 239 ? -8.880 3.010 8.402 1.00 87.31 239 SER A N 1
ATOM 1902 C CA . SER A 1 239 ? -7.684 3.793 8.085 1.00 87.31 239 SER A CA 1
ATOM 1903 C C . SER A 1 239 ? -8.044 5.218 7.669 1.00 87.31 239 SER A C 1
ATOM 1905 O O . SER A 1 239 ? -8.691 5.450 6.646 1.00 87.31 239 SER A O 1
ATOM 1907 N N . VAL A 1 240 ? -7.587 6.195 8.458 1.00 86.00 240 VAL A N 1
ATOM 1908 C CA . VAL A 1 240 ? -7.835 7.621 8.213 1.00 86.00 240 VAL A CA 1
ATOM 1909 C C . VAL A 1 240 ? -6.522 8.398 8.260 1.00 86.00 240 VAL A C 1
ATOM 1911 O O . VAL A 1 240 ? -5.808 8.365 9.263 1.00 86.00 240 VAL A O 1
ATOM 1914 N N . ALA A 1 241 ? -6.222 9.117 7.178 1.00 82.38 241 ALA A N 1
ATOM 1915 C CA . ALA A 1 241 ? -5.018 9.936 7.039 1.00 82.38 241 ALA A CA 1
ATOM 1916 C C . ALA A 1 241 ? -5.014 11.165 7.965 1.00 82.38 241 ALA A C 1
ATOM 1918 O O . ALA A 1 241 ? -6.056 11.568 8.497 1.00 82.38 241 ALA A O 1
ATOM 1919 N N . GLY A 1 242 ? -3.854 11.807 8.124 1.00 77.69 242 GLY A N 1
ATOM 1920 C CA . GLY A 1 242 ? -3.657 12.986 8.974 1.00 77.69 242 GLY A CA 1
ATOM 1921 C C . GLY A 1 242 ? -2.865 12.703 10.255 1.00 77.69 242 GLY A C 1
ATOM 1922 O O . GLY A 1 242 ? -2.729 11.560 10.691 1.00 77.69 242 GLY A O 1
ATOM 1923 N N . ALA A 1 243 ? -2.358 13.768 10.883 1.00 76.75 243 ALA A N 1
ATOM 1924 C CA . ALA A 1 243 ? -1.492 13.678 12.066 1.00 76.75 243 ALA A CA 1
ATOM 1925 C C . ALA A 1 243 ? -2.228 13.724 13.423 1.00 76.75 243 ALA A C 1
ATOM 1927 O O . ALA A 1 243 ? -1.694 13.241 14.421 1.00 76.75 243 ALA A O 1
ATOM 1928 N N . GLN A 1 244 ? -3.428 14.311 13.476 1.00 81.19 244 GLN A N 1
ATOM 1929 C CA . GLN A 1 244 ? -4.231 14.421 14.701 1.00 81.19 244 GLN A CA 1
ATOM 1930 C C . GLN A 1 244 ? -4.907 13.087 15.052 1.00 81.19 244 GLN A C 1
ATOM 1932 O O . GLN A 1 244 ? -5.373 12.381 14.156 1.00 81.19 244 GLN A O 1
ATOM 1937 N N . GLU A 1 245 ? -5.013 12.783 16.349 1.00 83.56 245 GLU A N 1
ATOM 1938 C CA . GLU A 1 245 ? -5.778 11.635 16.850 1.00 83.56 245 GLU A CA 1
ATOM 1939 C C . GLU A 1 245 ? -7.252 11.744 16.429 1.00 83.56 245 GLU A C 1
ATOM 1941 O O . GLU A 1 245 ? -7.882 12.793 16.589 1.00 83.56 245 GLU A O 1
ATOM 1946 N N . LYS A 1 246 ? -7.785 10.670 15.846 1.00 89.38 246 LYS A N 1
ATOM 1947 C CA . LYS A 1 246 ? -9.125 10.628 15.251 1.00 89.38 246 LYS A CA 1
ATOM 1948 C C . LYS A 1 246 ? -9.630 9.192 15.165 1.00 89.38 246 LYS A C 1
ATOM 1950 O O . LYS A 1 246 ? -8.841 8.258 15.211 1.00 89.38 246 LYS A O 1
ATOM 1955 N N . THR A 1 247 ? -10.931 9.025 14.977 1.00 92.50 247 THR A N 1
ATOM 1956 C CA . THR A 1 247 ? -11.576 7.741 14.666 1.00 92.50 247 THR A CA 1
ATOM 1957 C C . THR A 1 247 ? -12.700 7.974 13.651 1.00 92.50 247 THR A C 1
ATOM 1959 O O . THR A 1 247 ? -13.016 9.125 13.337 1.00 92.50 247 THR A O 1
ATOM 1962 N N . ALA A 1 248 ? -13.287 6.903 13.125 1.00 89.69 248 ALA A N 1
ATOM 1963 C CA . ALA A 1 248 ? -14.446 6.935 12.244 1.00 89.69 248 ALA A CA 1
ATOM 1964 C C . ALA A 1 248 ? -15.476 5.913 12.740 1.00 89.69 248 ALA A C 1
ATOM 1966 O O . ALA A 1 248 ? -15.117 4.797 13.103 1.00 89.69 248 ALA A O 1
ATOM 1967 N N . LEU A 1 249 ? -16.749 6.310 12.778 1.00 91.31 249 LEU A N 1
ATOM 1968 C CA . LEU A 1 249 ? -17.861 5.480 13.242 1.00 91.31 249 LEU A CA 1
ATOM 1969 C C . LEU A 1 249 ? -19.049 5.609 12.286 1.00 91.31 249 LEU A C 1
ATOM 1971 O O . LEU A 1 249 ? -19.265 6.664 11.688 1.00 91.31 249 LEU A O 1
ATOM 1975 N N . LEU A 1 250 ? -19.848 4.546 12.190 1.00 89.38 250 LEU A N 1
ATOM 1976 C CA . LEU A 1 250 ? -21.098 4.533 11.436 1.00 89.38 250 LEU A CA 1
ATOM 1977 C C . LEU A 1 250 ? -22.257 5.029 12.312 1.00 89.38 250 LEU A C 1
ATOM 1979 O O . LEU A 1 250 ? -22.532 4.469 13.372 1.00 89.38 250 LEU A O 1
ATOM 1983 N N . ARG A 1 251 ? -22.982 6.050 11.843 1.00 90.88 251 ARG A N 1
ATOM 1984 C CA . ARG A 1 251 ? -24.227 6.519 12.466 1.00 90.88 251 ARG A CA 1
ATOM 1985 C C . ARG A 1 251 ? -25.428 5.965 11.703 1.00 90.88 251 ARG A C 1
ATOM 1987 O O . ARG A 1 251 ? -25.600 6.273 10.527 1.00 90.88 251 ARG A O 1
ATOM 1994 N N . ILE A 1 252 ? -26.266 5.178 12.375 1.00 86.31 252 ILE A N 1
ATOM 1995 C CA . ILE A 1 252 ? -27.533 4.673 11.828 1.00 86.31 252 ILE A CA 1
ATOM 1996 C C . ILE A 1 252 ? -28.694 5.489 12.403 1.00 86.31 252 ILE A C 1
ATOM 1998 O O . ILE A 1 252 ? -28.861 5.553 13.620 1.00 86.31 252 ILE A O 1
ATOM 2002 N N . GLY A 1 253 ? -29.509 6.073 11.521 1.00 78.50 253 GLY A N 1
ATOM 2003 C CA . GLY A 1 253 ? -30.654 6.911 11.891 1.00 78.50 253 GLY A CA 1
ATOM 2004 C C . GLY A 1 253 ? -30.318 8.399 12.056 1.00 78.50 253 GLY A C 1
ATOM 2005 O O . GLY A 1 253 ? -29.147 8.794 12.097 1.00 78.50 253 GLY A O 1
ATOM 2006 N N . ASN A 1 254 ? -31.374 9.220 12.112 1.00 49.56 254 ASN A N 1
ATOM 2007 C CA . ASN A 1 254 ? -31.295 10.660 12.381 1.00 49.56 254 ASN A CA 1
ATOM 2008 C C . ASN A 1 254 ? -31.323 10.963 13.872 1.00 49.56 254 AS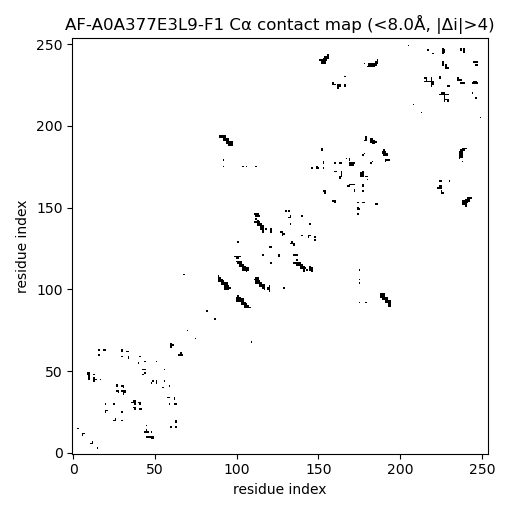N A C 1
ATOM 2010 O O . ASN A 1 254 ? -32.083 10.299 14.603 1.00 49.56 254 ASN A O 1
#

pLDDT: mean 83.38, std 14.62, range [33.5, 98.06]

Organism: Escherichia coli (NCBI:txid562)

Radius of gyration: 23.6 Å; Cα contacts (8 Å, |Δi|>4): 336; chains: 1; bounding box: 70×41×55 Å

Secondary structure (DSSP, 8-state):
----PPP-SHHHHHHHHHHHHHHTT--HHHHHHHTT--HHHHHHHHH-GGG--HHHHHHHHHHTT-------HHHHHHHHTTTTSS-----EEEEEETTEEEEEEEE-TTS-EEEEE-HHHHT-TT---SBTTB---SSEE-SHHHHHHHHTTSBS-HHHHHHHHHHHT-S-SSHHHHHHHHTTEESSSEEEEETT------SS---PPPHHHHHHHHHGGGGT-GGG--TT-SS--EE--BSS-----PPP--

InterPro domains:
  IPR001387 Cro/C1-type, helix-turn-helix domain [PF01381] (18-68)
  IPR001387 Cro/C1-type, helix-turn-helix domain [PS50943] (17-71)
  IPR001387 Cro/C1-type, helix-turn-helix domain [SM00530] (16-71)
  IPR001387 Cro/C1-type, helix-turn-helix domain [cd00093] (14-69)
  IPR010982 Lambda repressor-like, DNA-binding domain superfamily [G3DSA:1.10.260.40] (1-84)
  IPR010982 Lambda repressor-like, DNA-binding domain superfamily [SSF47413] (5-69)
  IPR017508 HipA, N-terminal subdomain 1 [PF13657] (95-192)
  IPR017508 HipA, N-terminal subdomain 1 [TIGR03071] (93-192)
  IPR052028 HipA Serine/Threonine-Protein Kinase [PTHR37419] (91-252)

Foldseek 3Di:
DDPQDDDDDLQSVLVVLVVLCVVVVHDLCRLCVQQVHDSVLNVCSNPPVPPRDPVSVVSSCVSSVHDDADDDPVVVVVVVVVVPPDDPPFWWWFKDQLPHGQWIWTQDPRRFIKIAGDPVLLPDPPRDAPDPLGGDDHDIDRDCSRQVSLVQQAEPAPLLLVLLCVLQVFPDSRSVSSCQQQQCATPDRIGIYIPPDPDPDDSDDDDDDDPVLVVQLVCVVVVSHHQSCDNVHRPQRHHYYYHDGHHDDDDDDD

Sequence (254 aa):
MMSFQKIYSPTQLANAMKLVRQQNGWTQSELAKKIGIKQATISNFENNPDNTTLTTFFKILQSLELSMTLCDAKKCLARINRTAKSGVVMPKLVTWMNNQRVGELTKLANGAHTFKYAPEWLASRYARPLSLSLPLQRGNITSDAVFNFFDNLLPDSPIVRDRIVKRYHAKSRQPFDLLSEIGRDSVGAVTLIPEDETVTHPIMAWEKLTEARLEEVLTAYKADIPLGMIREENDFRISVAGAQEKTALLRIGN

Solvent-accessible surface area (backbone atoms only — not comparable to full-atom values): 15214 Å² total; per-residue (Å²): 132,87,80,78,70,91,70,87,45,53,63,53,46,25,49,54,54,48,50,54,38,53,74,73,69,50,51,57,56,59,49,17,60,74,65,76,50,57,38,68,58,50,52,39,35,59,77,56,29,86,80,57,52,68,69,58,52,52,47,54,30,56,63,68,74,51,85,88,83,91,70,58,75,81,63,48,62,69,51,66,77,53,66,81,79,56,83,82,80,66,56,42,30,38,30,26,46,80,93,42,64,41,26,38,41,33,47,44,99,86,70,50,43,34,35,29,56,29,70,71,26,76,70,38,94,81,55,70,51,93,38,92,81,45,64,83,57,88,62,77,45,69,53,68,55,49,47,54,55,56,44,60,37,36,50,65,31,69,66,50,49,52,22,45,29,69,75,70,64,35,89,42,90,49,50,68,40,44,34,60,67,23,19,56,44,26,69,83,56,45,27,34,41,42,70,87,58,84,77,86,66,72,97,82,77,86,82,88,75,50,74,72,53,46,51,48,31,75,48,23,62,82,73,60,31,35,57,31,43,45,87,89,48,83,83,59,34,64,23,59,52,51,69,70,94,58,68,85,81,90,81,84,80,134

Mean predicted aligned error: 14.97 Å

Nearest PDB structures (foldseek):
  3fbr-assembly1_A  TM=9.906E-01  e=1.132E-25  Escherichia coli K-12
  3tpt-assembly2_B  TM=9.955E-01  e=3.922E-25  Escherichia coli
  3dnt-assembly2_B  TM=9.944E-01  e=4.415E-25  Escherichia coli K-12
  2wiu-assembly1_A  TM=9.900E-01  e=1.939E-24  Escherichia coli
  3hzi-assembly1_A-2  TM=9.847E-01  e=5.970E-24  Escherichia coli K-12